Protein AF-A0A965R0A0-F1 (afdb_monomer)

pLDDT: mean 74.1, std 20.13, range [36.47, 93.75]

Structure (mmCIF, N/CA/C/O backbone):
data_AF-A0A965R0A0-F1
#
_entry.id   AF-A0A965R0A0-F1
#
loop_
_atom_site.group_PDB
_atom_site.id
_atom_site.type_symbol
_atom_site.label_atom_id
_atom_site.label_alt_id
_atom_site.label_comp_id
_atom_site.label_asym_id
_atom_site.label_entity_id
_atom_site.label_seq_id
_atom_site.pdbx_PDB_ins_code
_atom_site.Cartn_x
_atom_site.Cartn_y
_atom_site.Cartn_z
_atom_site.occupancy
_atom_site.B_iso_or_equiv
_atom_site.auth_seq_id
_atom_site.auth_comp_id
_atom_site.auth_asym_id
_atom_site.auth_atom_id
_atom_site.pdbx_PDB_model_num
ATOM 1 N N . MET A 1 1 ? -3.570 6.918 23.137 1.00 74.75 1 MET A N 1
ATOM 2 C CA . MET A 1 1 ? -4.410 5.792 22.666 1.00 74.75 1 MET A CA 1
ATOM 3 C C . MET A 1 1 ? -5.677 6.385 22.071 1.00 74.75 1 MET A C 1
ATOM 5 O O . MET A 1 1 ? -6.250 7.236 22.726 1.00 74.75 1 MET A O 1
ATOM 9 N N . CYS A 1 2 ? -6.118 5.974 20.877 1.00 80.94 2 CYS A N 1
ATOM 10 C CA . CYS A 1 2 ? -7.286 6.578 20.207 1.00 80.94 2 CYS A CA 1
ATOM 11 C C . CYS A 1 2 ? -8.585 6.501 21.055 1.00 80.94 2 CYS A C 1
ATOM 13 O O . CYS A 1 2 ? -9.370 7.448 21.073 1.00 80.94 2 CYS A O 1
ATOM 15 N N . CYS A 1 3 ? -8.742 5.436 21.853 1.00 77.31 3 CYS A N 1
ATOM 16 C CA . CYS A 1 3 ? -9.851 5.234 22.798 1.00 77.31 3 CYS A CA 1
ATOM 17 C C . CYS A 1 3 ? -9.808 6.104 24.067 1.00 77.31 3 CYS A C 1
ATOM 19 O O . CYS A 1 3 ? -10.782 6.139 24.808 1.00 77.31 3 CYS A O 1
ATOM 21 N N . SER A 1 4 ? -8.674 6.740 24.373 1.00 80.81 4 SER A N 1
ATOM 22 C CA . SER A 1 4 ? -8.498 7.581 25.567 1.00 80.81 4 SER A CA 1
ATOM 23 C C . SER A 1 4 ? -8.430 9.068 25.224 1.00 80.81 4 SER A C 1
ATOM 25 O O . SER A 1 4 ? -8.072 9.870 26.077 1.00 80.81 4 SER A O 1
ATOM 27 N N . THR A 1 5 ? -8.659 9.421 23.959 1.00 84.81 5 THR A N 1
ATOM 28 C CA . THR A 1 5 ? -8.486 10.784 23.454 1.00 84.81 5 THR A CA 1
ATOM 29 C C . THR A 1 5 ? -9.766 11.326 22.841 1.00 84.81 5 THR A C 1
ATOM 31 O O . THR A 1 5 ? -10.263 12.342 23.304 1.00 84.81 5 THR A O 1
ATOM 34 N N . TRP A 1 6 ? -10.298 10.674 21.804 1.00 84.00 6 TRP A N 1
ATOM 35 C CA . TRP A 1 6 ? -11.357 11.277 20.982 1.00 84.00 6 TRP A CA 1
ATOM 36 C C . TRP A 1 6 ? -12.345 10.270 20.382 1.00 84.00 6 TRP A C 1
ATOM 38 O O . TRP A 1 6 ? -13.450 10.656 20.018 1.00 84.00 6 TRP A O 1
ATOM 48 N N . LEU A 1 7 ? -11.994 8.981 20.308 1.00 81.81 7 LEU A N 1
ATOM 49 C CA . LEU A 1 7 ? -12.879 7.952 19.770 1.00 81.81 7 LEU A CA 1
ATOM 50 C C . LEU A 1 7 ? -13.641 7.264 20.916 1.00 81.81 7 LEU A C 1
ATOM 52 O O . LEU A 1 7 ? -13.068 6.433 21.624 1.00 81.81 7 LEU A O 1
ATOM 56 N N . THR A 1 8 ? -14.909 7.641 21.112 1.00 80.19 8 THR A N 1
ATOM 57 C CA . THR A 1 8 ? -15.763 7.205 22.237 1.00 80.19 8 THR A CA 1
ATOM 58 C C . THR A 1 8 ? -16.809 6.144 21.873 1.00 80.19 8 THR A C 1
ATOM 60 O O . THR A 1 8 ? -17.308 5.471 22.774 1.00 80.19 8 THR A O 1
ATOM 63 N N . ASP A 1 9 ? -17.124 5.946 20.585 1.00 79.94 9 ASP A N 1
ATOM 64 C CA . ASP A 1 9 ? -18.017 4.869 20.124 1.00 79.94 9 ASP A CA 1
ATOM 65 C C . ASP A 1 9 ? -17.220 3.578 19.873 1.00 79.94 9 ASP A C 1
ATOM 67 O O . ASP A 1 9 ? -16.402 3.485 18.952 1.00 79.94 9 ASP A O 1
ATOM 71 N N . PHE A 1 10 ? -17.451 2.564 20.709 1.00 75.31 10 PHE A N 1
ATOM 72 C CA . PHE A 1 10 ? -16.757 1.281 20.638 1.00 75.31 10 PHE A CA 1
ATOM 73 C C . PHE A 1 10 ? -17.597 0.240 19.912 1.00 75.31 10 PHE A C 1
ATOM 75 O O . PHE A 1 10 ? -18.278 -0.589 20.517 1.00 75.31 10 PHE A O 1
ATOM 82 N N . ARG A 1 11 ? -17.474 0.233 18.586 1.00 82.06 11 AR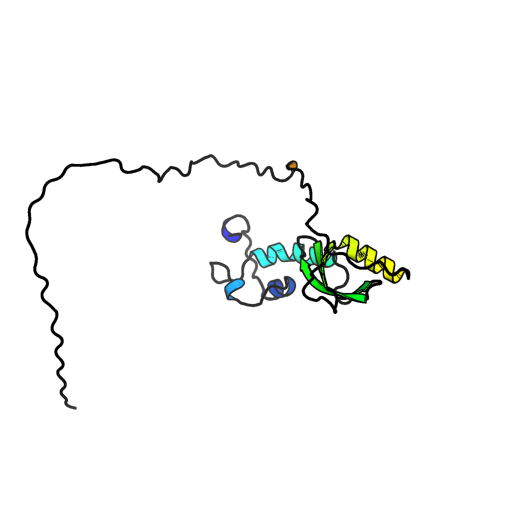G A N 1
ATOM 83 C CA . ARG A 1 11 ? -17.935 -0.887 17.764 1.00 82.06 11 ARG A CA 1
ATOM 84 C C . ARG A 1 11 ? -16.979 -2.064 17.892 1.00 82.06 11 ARG A C 1
ATOM 86 O O . ARG A 1 11 ? -15.761 -1.897 17.981 1.00 82.06 11 ARG A O 1
ATOM 93 N N . THR A 1 12 ? -17.531 -3.271 17.872 1.00 86.62 12 THR A N 1
ATOM 94 C CA . THR A 1 12 ? -16.729 -4.495 17.840 1.00 86.62 12 THR A CA 1
ATOM 95 C C . THR A 1 12 ? -15.879 -4.510 16.569 1.00 86.62 12 THR A C 1
ATOM 97 O O . THR A 1 12 ? -16.400 -4.418 15.460 1.00 86.62 12 THR A O 1
ATOM 100 N N . VAL A 1 13 ? -14.560 -4.613 16.727 1.00 88.94 13 VAL A N 1
ATOM 101 C CA . VAL A 1 13 ? -13.616 -4.710 15.606 1.00 88.94 13 VAL A CA 1
ATOM 102 C C . VAL A 1 13 ? -13.473 -6.173 15.209 1.00 88.94 13 VAL A C 1
ATOM 104 O O . VAL A 1 13 ? -13.181 -7.020 16.054 1.00 88.94 13 VAL A O 1
ATOM 107 N N . ALA A 1 14 ? -13.651 -6.470 13.926 1.00 90.62 14 ALA A N 1
ATOM 108 C CA . ALA A 1 14 ? -13.427 -7.800 13.377 1.00 90.62 14 ALA A CA 1
ATOM 109 C C . ALA A 1 14 ? -11.992 -7.943 12.842 1.00 90.62 14 ALA A C 1
ATOM 111 O O . ALA A 1 14 ? -11.389 -6.988 12.353 1.00 90.62 14 ALA A O 1
ATOM 112 N N . THR A 1 15 ? -11.448 -9.164 12.856 1.00 89.88 15 THR A N 1
ATOM 113 C CA . THR A 1 15 ? -10.135 -9.471 12.251 1.00 89.88 15 THR A CA 1
ATOM 114 C C . THR A 1 15 ? -10.111 -9.259 10.734 1.00 89.88 15 THR A C 1
ATOM 116 O O . THR A 1 15 ? -9.034 -9.143 10.147 1.00 89.88 15 THR A O 1
ATOM 119 N N . SER A 1 16 ? -11.280 -9.164 10.092 1.00 90.44 16 SER A N 1
ATOM 120 C CA . SER A 1 16 ? -11.416 -8.796 8.681 1.00 90.44 16 SER A CA 1
ATOM 121 C C . SER A 1 16 ? -10.868 -7.399 8.384 1.00 90.44 16 SER A C 1
ATOM 123 O O . SER A 1 16 ? -10.221 -7.239 7.355 1.00 90.44 16 SER A O 1
ATOM 125 N N . ALA A 1 17 ? -11.023 -6.420 9.284 1.00 91.12 17 ALA A N 1
ATOM 126 C CA . ALA A 1 17 ? -10.483 -5.069 9.090 1.00 91.12 17 ALA A CA 1
ATOM 127 C C . ALA A 1 17 ? -8.952 -5.090 8.926 1.00 91.12 17 ALA A C 1
ATOM 129 O O . ALA A 1 17 ? -8.406 -4.467 8.019 1.00 91.12 17 ALA A O 1
ATOM 130 N N . ALA A 1 18 ? -8.261 -5.904 9.733 1.00 91.12 18 ALA A N 1
ATOM 131 C CA . ALA A 1 18 ? -6.815 -6.087 9.624 1.00 91.12 18 ALA A CA 1
ATOM 132 C C . ALA A 1 18 ? -6.402 -6.786 8.315 1.00 91.12 18 ALA A C 1
ATOM 134 O O . ALA A 1 18 ? -5.363 -6.450 7.750 1.00 91.12 18 ALA A O 1
ATOM 135 N N . ARG A 1 19 ? -7.215 -7.733 7.815 1.00 88.94 19 ARG A N 1
ATOM 136 C CA . ARG A 1 19 ? -6.986 -8.377 6.507 1.00 88.94 19 ARG A CA 1
ATOM 137 C C . ARG A 1 19 ? -7.102 -7.382 5.364 1.00 88.94 19 ARG A C 1
ATOM 139 O O . ARG A 1 19 ? -6.226 -7.370 4.507 1.00 88.94 19 ARG A O 1
ATOM 146 N N . TYR A 1 20 ? -8.152 -6.560 5.368 1.00 89.19 20 TYR A N 1
ATOM 147 C CA . TYR A 1 20 ? -8.319 -5.515 4.362 1.00 89.19 20 TYR A CA 1
ATOM 148 C C . TYR A 1 20 ? -7.127 -4.570 4.378 1.00 89.19 20 TYR A C 1
ATOM 150 O O . TYR A 1 20 ? -6.543 -4.354 3.328 1.00 89.19 20 TYR A O 1
ATOM 158 N N . GLN A 1 21 ? -6.681 -4.147 5.563 1.00 89.56 21 GLN A N 1
ATOM 159 C CA . GLN A 1 21 ? -5.510 -3.285 5.737 1.00 89.56 21 GLN A CA 1
ATOM 160 C C . GLN A 1 21 ? -4.157 -3.951 5.427 1.00 89.56 21 GLN A C 1
ATOM 162 O O . GLN A 1 21 ? -3.109 -3.330 5.607 1.00 89.56 21 GLN A O 1
ATOM 167 N N . GLN A 1 22 ? -4.161 -5.214 4.981 1.00 85.94 22 GLN A N 1
ATOM 168 C CA . GLN A 1 22 ? -2.967 -6.019 4.698 1.00 85.94 22 GLN A CA 1
ATOM 169 C C . GLN A 1 22 ? -1.995 -6.084 5.890 1.00 85.94 22 GLN A C 1
ATOM 171 O O . GLN A 1 22 ? -0.786 -6.265 5.733 1.00 85.94 22 GLN A O 1
ATOM 176 N N . LEU A 1 23 ? -2.521 -5.950 7.109 1.00 88.69 23 LEU A N 1
ATOM 177 C CA . LEU A 1 23 ? -1.750 -6.072 8.336 1.00 88.69 23 LEU A CA 1
ATOM 178 C C . LEU A 1 23 ? -1.578 -7.548 8.694 1.00 88.69 23 LEU A C 1
ATOM 180 O O . LEU A 1 23 ? -2.448 -8.386 8.456 1.00 88.69 23 LEU A O 1
ATOM 184 N N . SER A 1 24 ? -0.458 -7.879 9.334 1.00 87.94 24 SER A N 1
ATOM 185 C CA . SER A 1 24 ? -0.227 -9.238 9.826 1.00 87.94 24 SER A CA 1
ATOM 186 C C . SER A 1 24 ? -1.295 -9.640 10.848 1.00 87.94 24 SER A C 1
ATOM 188 O O . SER A 1 24 ? -1.512 -8.905 11.813 1.00 87.94 24 SER A O 1
ATOM 190 N N . LEU A 1 25 ? -1.865 -10.842 10.723 1.00 90.44 25 LEU A N 1
ATOM 191 C CA . LEU A 1 25 ? -2.882 -11.388 11.639 1.00 90.44 25 LEU A CA 1
ATOM 192 C C . LEU A 1 25 ? -2.310 -11.875 12.986 1.00 90.44 25 LEU A C 1
ATOM 194 O O . LEU A 1 25 ? -2.861 -12.768 13.622 1.00 90.44 25 LEU A O 1
ATOM 198 N N . ASN A 1 26 ? -1.202 -11.293 13.446 1.00 91.62 26 ASN A N 1
ATOM 199 C CA . ASN A 1 26 ? -0.652 -11.606 14.758 1.00 91.62 26 ASN A CA 1
ATOM 200 C C . ASN A 1 26 ? -1.441 -10.842 15.844 1.00 91.62 26 ASN A C 1
ATOM 202 O O . ASN A 1 26 ? -1.359 -9.607 15.887 1.00 91.62 26 ASN A O 1
ATOM 206 N N . PRO A 1 27 ? -2.148 -11.535 16.758 1.00 87.44 27 PRO A N 1
ATOM 207 C CA . PRO A 1 27 ? -2.959 -10.892 17.788 1.00 87.44 27 PRO A CA 1
ATOM 208 C C . PRO A 1 27 ? -2.140 -9.986 18.714 1.00 87.44 27 PRO A C 1
ATOM 210 O O . PRO A 1 27 ? -2.653 -8.957 19.135 1.00 87.44 27 PRO A O 1
ATOM 213 N N . GLN A 1 28 ? -0.856 -10.274 18.964 1.00 90.25 28 GLN A N 1
ATOM 214 C CA . GLN A 1 28 ? -0.005 -9.419 19.804 1.00 90.25 28 GLN A CA 1
ATOM 215 C C . GLN A 1 28 ? 0.241 -8.033 19.192 1.00 90.25 28 GLN A C 1
ATOM 217 O O . GLN A 1 28 ? 0.358 -7.051 19.918 1.00 90.25 28 GLN A O 1
ATOM 222 N N . LYS A 1 29 ? 0.309 -7.928 17.857 1.00 90.31 29 LYS A N 1
ATOM 223 C CA . LYS A 1 29 ? 0.523 -6.643 17.163 1.00 90.31 29 LYS A CA 1
ATOM 224 C C . LYS A 1 29 ? -0.774 -5.848 16.984 1.00 90.31 29 LYS A C 1
ATOM 226 O O . LYS A 1 29 ? -0.742 -4.615 16.895 1.00 90.31 29 LYS A O 1
ATOM 231 N N . LEU A 1 30 ? -1.903 -6.554 16.917 1.00 92.81 30 LEU A N 1
ATOM 232 C CA . LEU A 1 30 ? -3.230 -5.985 16.678 1.00 92.81 30 LEU A CA 1
ATOM 233 C C . LEU A 1 30 ? -4.001 -5.674 17.967 1.00 92.81 30 LEU A C 1
ATOM 235 O O . LEU A 1 30 ? -4.915 -4.850 17.934 1.00 92.81 30 LEU A O 1
ATOM 239 N N . ALA A 1 31 ? -3.642 -6.298 19.090 1.00 92.50 31 ALA A N 1
ATOM 240 C CA . ALA A 1 31 ? -4.236 -6.009 20.385 1.00 92.50 31 ALA A CA 1
ATOM 241 C C . ALA A 1 31 ? -3.862 -4.596 20.860 1.00 92.50 31 ALA A C 1
ATOM 243 O O . ALA A 1 31 ? -2.727 -4.132 20.719 1.00 92.50 31 ALA A O 1
ATOM 244 N N . GLY A 1 32 ? -4.847 -3.890 21.403 1.00 90.44 32 GLY A N 1
ATOM 245 C CA . GLY A 1 32 ? -4.655 -2.679 22.182 1.00 90.44 32 GLY A CA 1
ATOM 246 C C . GLY A 1 32 ? -4.301 -3.007 23.631 1.00 90.44 32 GLY A C 1
ATOM 247 O O . GLY A 1 32 ? -4.346 -4.158 24.062 1.00 90.44 32 GLY A O 1
ATOM 248 N N . GLN A 1 33 ? -4.015 -1.966 24.415 1.00 89.19 33 GLN A N 1
ATOM 249 C CA . GLN A 1 33 ? -3.654 -2.108 25.831 1.00 89.19 33 GLN A CA 1
ATOM 250 C C . GLN A 1 33 ? -4.753 -2.783 26.670 1.00 89.19 33 GLN A C 1
ATOM 252 O O . GLN A 1 33 ? -4.481 -3.384 27.701 1.00 89.19 33 GLN A O 1
ATOM 257 N N . CYS A 1 34 ? -6.002 -2.701 26.215 1.00 89.12 34 CYS A N 1
ATOM 258 C CA . CYS A 1 34 ? -7.160 -3.334 26.835 1.00 89.12 34 CYS A CA 1
ATOM 259 C C . CYS A 1 34 ? -7.329 -4.825 26.476 1.00 89.12 34 CYS A C 1
ATOM 261 O O . CYS A 1 34 ? -8.351 -5.413 26.822 1.00 89.12 34 CYS A O 1
ATOM 263 N N . GLY A 1 35 ? -6.392 -5.429 25.734 1.00 88.75 35 GLY A N 1
ATOM 264 C CA . GLY A 1 35 ? -6.431 -6.842 25.332 1.00 88.75 35 GLY A CA 1
ATOM 265 C C . GLY A 1 35 ? -7.399 -7.170 24.186 1.00 88.75 35 GLY A C 1
ATOM 266 O O . GLY A 1 35 ? -7.389 -8.289 23.681 1.00 88.75 35 GLY A O 1
ATOM 267 N N . LYS A 1 36 ? -8.211 -6.204 23.738 1.00 89.12 36 LYS A N 1
ATOM 268 C CA . LYS A 1 36 ? -9.069 -6.305 22.543 1.00 89.12 36 LYS A CA 1
ATOM 269 C C . LYS A 1 36 ? -8.336 -5.777 21.308 1.00 89.12 36 LYS A C 1
ATOM 271 O O . LYS A 1 36 ? -7.326 -5.091 21.439 1.00 89.12 36 LYS A O 1
ATOM 276 N N . LEU A 1 37 ? -8.845 -6.050 20.106 1.00 90.94 37 LEU A N 1
ATOM 277 C CA . LEU A 1 37 ? -8.315 -5.448 18.874 1.00 90.94 37 LEU A CA 1
ATOM 278 C C . LEU A 1 37 ? -8.372 -3.910 18.936 1.00 90.94 37 LEU A C 1
ATOM 280 O O . LEU A 1 37 ? -9.306 -3.336 19.499 1.00 90.94 37 LEU A O 1
ATOM 284 N N . LYS A 1 38 ? -7.364 -3.243 18.361 1.00 91.31 38 LYS A N 1
ATOM 285 C CA . LYS A 1 38 ? -7.268 -1.774 18.301 1.00 91.31 38 LYS A CA 1
ATOM 286 C C . LYS A 1 38 ? -8.509 -1.166 17.636 1.00 91.31 38 LYS A C 1
ATOM 288 O O . LYS A 1 38 ? -8.802 -1.474 16.484 1.00 91.31 38 LYS A O 1
ATOM 293 N N . CYS A 1 39 ? -9.189 -0.245 18.326 1.00 89.81 39 CYS A N 1
ATOM 294 C CA . CYS A 1 39 ? -10.378 0.433 17.793 1.00 89.81 39 CYS A CA 1
ATOM 295 C C . CYS A 1 39 ? -10.078 1.349 16.599 1.00 89.81 39 CYS A C 1
ATOM 297 O O . CYS A 1 39 ? -10.953 1.540 15.758 1.00 89.81 39 CYS A O 1
ATOM 299 N N . CYS A 1 40 ? -8.838 1.838 16.466 1.00 89.06 40 CYS A N 1
ATOM 300 C CA . CYS A 1 40 ? -8.459 2.652 15.313 1.00 89.06 40 CYS A CA 1
ATOM 301 C C . CYS A 1 40 ? -8.477 1.857 13.982 1.00 89.06 40 CYS A C 1
ATOM 303 O O . CYS A 1 40 ? -8.570 2.468 12.926 1.00 89.06 40 CYS A O 1
ATOM 305 N N . LEU A 1 41 ? -8.486 0.511 14.011 1.00 90.69 41 LEU A N 1
ATOM 306 C CA . LEU A 1 41 ? -8.575 -0.312 12.795 1.00 90.69 41 LEU A CA 1
ATOM 307 C C . LEU A 1 41 ? -9.875 -0.074 12.019 1.00 90.69 41 LEU A C 1
ATOM 309 O O . LEU A 1 41 ? -9.830 -0.014 10.800 1.00 90.69 41 LEU A O 1
ATOM 313 N N . ASN A 1 42 ? -11.015 0.079 12.699 1.00 90.19 42 ASN A N 1
ATOM 314 C CA . ASN A 1 42 ? -12.276 0.399 12.020 1.00 90.19 42 ASN A CA 1
ATOM 315 C C . ASN A 1 42 ? -12.292 1.852 11.538 1.00 90.19 42 ASN A C 1
ATOM 317 O O . ASN A 1 42 ? -12.760 2.117 10.442 1.00 90.19 42 ASN A O 1
ATOM 321 N N . PHE A 1 43 ? -11.763 2.777 12.345 1.00 90.00 43 PHE A N 1
ATOM 322 C CA . PHE A 1 43 ? -11.724 4.195 11.988 1.00 90.00 43 PHE A CA 1
ATOM 323 C C . PHE A 1 43 ? -10.923 4.447 10.701 1.00 90.00 43 PHE A C 1
ATOM 325 O O . PHE A 1 43 ? -11.347 5.211 9.844 1.00 90.00 43 PHE A O 1
ATOM 332 N N . GLU A 1 44 ? -9.774 3.789 10.550 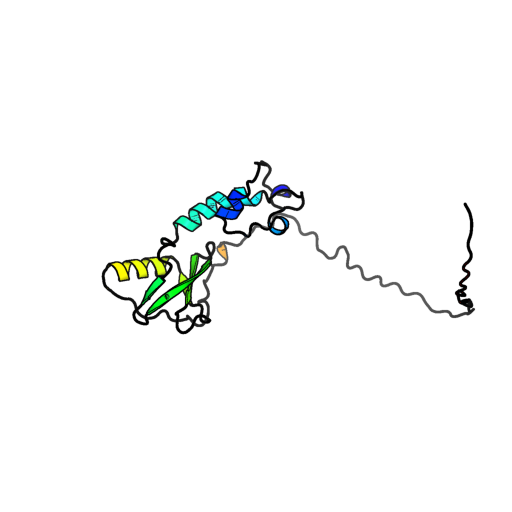1.00 89.88 44 GLU A N 1
ATOM 333 C CA . GLU A 1 44 ? -8.902 3.954 9.380 1.00 89.88 44 GLU A CA 1
ATOM 334 C C . GLU A 1 44 ? -9.355 3.122 8.169 1.00 89.88 44 GLU A C 1
ATOM 336 O O . GLU A 1 44 ? -8.821 3.300 7.074 1.00 89.88 44 GLU A O 1
ATOM 341 N N . LEU A 1 45 ? -10.310 2.198 8.342 1.00 91.00 45 LEU A N 1
ATOM 342 C CA . LEU A 1 45 ? -10.690 1.232 7.310 1.00 91.00 45 LEU A CA 1
ATOM 343 C C . LEU A 1 45 ? -11.259 1.903 6.060 1.00 91.00 45 LEU A C 1
ATOM 345 O O . LEU A 1 45 ? -10.848 1.544 4.960 1.00 91.00 45 LEU A O 1
ATOM 349 N N . ASP A 1 46 ? -12.149 2.878 6.222 1.00 90.06 46 ASP A N 1
ATOM 350 C CA . ASP A 1 46 ? -12.794 3.548 5.089 1.00 90.06 46 ASP A CA 1
ATOM 351 C C . ASP A 1 46 ? -11.764 4.323 4.258 1.00 90.06 46 ASP A C 1
ATOM 353 O O . ASP A 1 46 ? -11.627 4.100 3.053 1.00 90.06 46 ASP A O 1
ATOM 357 N N . SER A 1 47 ? -10.932 5.126 4.928 1.00 89.75 47 SER A N 1
ATOM 358 C CA . SER A 1 47 ? -9.814 5.844 4.305 1.00 89.75 47 SER A CA 1
ATOM 359 C C . SER A 1 47 ? -8.845 4.900 3.592 1.00 89.75 47 SER A C 1
ATOM 361 O O . SER A 1 47 ? -8.327 5.218 2.522 1.00 89.75 47 SER A O 1
ATOM 363 N N . TYR A 1 48 ? -8.594 3.724 4.168 1.00 91.38 48 TYR A N 1
ATOM 364 C CA . TYR A 1 48 ? -7.743 2.709 3.561 1.00 91.38 48 TYR A CA 1
ATOM 365 C C . TYR A 1 48 ? -8.368 2.116 2.287 1.00 91.38 48 TYR A C 1
ATOM 367 O O . TYR A 1 48 ? -7.681 1.969 1.273 1.00 91.38 48 TYR A O 1
ATOM 375 N N . VAL A 1 49 ? -9.664 1.791 2.316 1.00 89.88 49 VAL A N 1
ATOM 376 C CA . VAL A 1 49 ? -10.401 1.263 1.156 1.00 89.88 49 VAL A CA 1
ATOM 377 C C . VAL A 1 49 ? -10.395 2.272 0.010 1.00 89.88 49 VAL A C 1
ATOM 379 O O . VAL A 1 49 ? -10.169 1.893 -1.140 1.00 89.88 49 VAL A O 1
ATOM 382 N N . ASP A 1 50 ? -10.581 3.554 0.310 1.00 89.50 50 ASP A N 1
ATOM 383 C CA . ASP A 1 50 ? -10.527 4.611 -0.698 1.00 89.50 50 ASP A CA 1
ATOM 384 C C . ASP A 1 50 ? -9.112 4.830 -1.237 1.00 89.50 50 ASP A C 1
ATOM 386 O O . ASP A 1 50 ? -8.932 4.971 -2.450 1.00 89.50 50 ASP A O 1
ATOM 390 N N . ALA A 1 51 ? -8.094 4.764 -0.374 1.00 89.00 51 ALA A N 1
ATOM 391 C CA . ALA A 1 51 ? -6.704 4.838 -0.803 1.00 89.00 51 ALA A CA 1
ATOM 392 C C . ALA A 1 51 ? -6.354 3.715 -1.787 1.00 89.00 51 ALA A C 1
ATOM 394 O O . ALA A 1 51 ? -5.696 3.990 -2.785 1.00 89.00 51 ALA A O 1
ATOM 395 N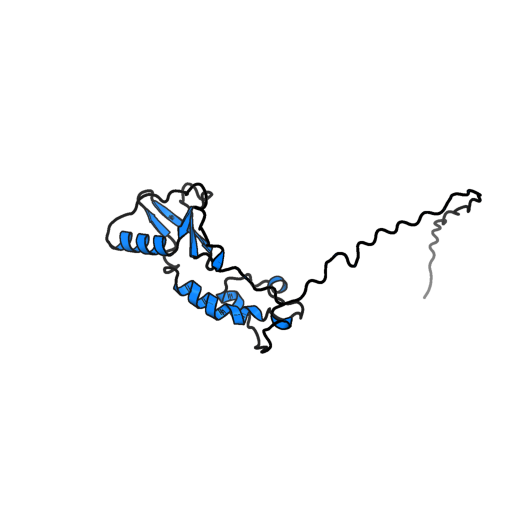 N . ILE A 1 52 ? -6.826 2.480 -1.569 1.00 88.44 52 ILE A N 1
ATOM 396 C CA . ILE A 1 52 ? -6.596 1.360 -2.498 1.00 88.44 52 ILE A CA 1
ATOM 397 C C . ILE A 1 52 ? -7.190 1.628 -3.880 1.00 88.44 52 ILE A C 1
ATOM 399 O O . ILE A 1 52 ? -6.519 1.362 -4.876 1.00 88.44 52 ILE A O 1
ATOM 403 N N . LYS A 1 53 ? -8.410 2.174 -3.966 1.00 88.25 53 LYS A N 1
ATOM 404 C CA . LYS A 1 53 ? -9.077 2.456 -5.254 1.00 88.25 53 LYS A CA 1
ATOM 405 C C . LYS A 1 53 ? -8.285 3.434 -6.125 1.00 88.25 53 LYS A C 1
ATOM 407 O O . LYS A 1 53 ? -8.449 3.455 -7.341 1.00 88.25 53 LYS A O 1
ATOM 412 N N . ALA A 1 54 ? -7.438 4.264 -5.516 1.00 87.25 54 ALA A N 1
ATOM 413 C CA . ALA A 1 54 ? -6.589 5.184 -6.254 1.00 87.25 54 ALA A CA 1
ATOM 414 C C . ALA A 1 54 ? -5.464 4.471 -7.021 1.00 87.25 54 ALA A C 1
ATOM 416 O O . ALA A 1 54 ? -4.940 5.052 -7.971 1.00 87.25 54 ALA A O 1
ATOM 417 N N . PHE A 1 55 ? -5.082 3.248 -6.652 1.00 89.12 55 PHE A N 1
ATOM 418 C CA . PHE A 1 55 ? -4.009 2.506 -7.311 1.00 89.12 55 PHE A CA 1
ATOM 419 C C . PHE A 1 55 ? -4.536 1.769 -8.549 1.00 89.12 55 PHE A C 1
ATOM 421 O O . PHE A 1 55 ? -5.702 1.383 -8.583 1.00 89.12 55 PHE A O 1
ATOM 428 N N . PRO A 1 56 ? -3.707 1.588 -9.593 1.00 88.06 56 PRO A N 1
ATOM 429 C CA . PRO A 1 56 ? -4.069 0.725 -10.713 1.00 88.06 56 PRO A CA 1
ATOM 430 C C . PRO A 1 56 ? -4.252 -0.724 -10.242 1.00 88.06 56 PRO A C 1
ATOM 432 O O . PRO A 1 56 ? -3.649 -1.129 -9.244 1.00 88.06 56 PRO A O 1
ATOM 435 N N . ASP A 1 57 ? -5.045 -1.500 -10.986 1.00 81.75 57 ASP A N 1
ATOM 436 C CA . ASP A 1 57 ? -5.356 -2.889 -10.645 1.00 81.75 57 ASP A CA 1
ATOM 437 C C . ASP A 1 57 ? -4.082 -3.701 -10.372 1.00 81.75 57 ASP A C 1
ATOM 439 O O . ASP A 1 57 ? -3.211 -3.881 -11.236 1.00 81.75 57 ASP A O 1
ATOM 443 N N . LEU A 1 58 ? -3.992 -4.215 -9.141 1.00 70.31 58 LEU A N 1
ATOM 444 C CA . LEU A 1 58 ? -2.843 -4.971 -8.636 1.00 70.31 58 LEU A CA 1
ATOM 445 C C . LEU A 1 58 ? -2.667 -6.330 -9.322 1.00 70.31 58 LEU A C 1
ATOM 447 O O . LEU A 1 58 ? -1.677 -7.009 -9.060 1.00 70.31 58 LEU A O 1
ATOM 451 N N . ASP A 1 59 ? -3.592 -6.735 -10.190 1.00 64.62 59 ASP A N 1
ATOM 452 C CA . ASP A 1 59 ? -3.481 -7.961 -10.980 1.00 64.62 59 ASP A CA 1
ATOM 453 C C . ASP A 1 59 ? -2.371 -7.841 -12.033 1.00 64.62 59 ASP A C 1
ATOM 455 O O . ASP A 1 59 ? -1.600 -8.778 -12.257 1.00 64.62 59 ASP A O 1
ATOM 459 N N . SER A 1 60 ? -2.178 -6.640 -12.588 1.00 66.75 60 SER A N 1
ATOM 460 C CA . SER A 1 60 ? -1.026 -6.310 -13.431 1.00 66.75 60 SER A CA 1
ATOM 461 C C . SER A 1 60 ? 0.194 -5.916 -12.590 1.00 66.75 60 SER A C 1
ATOM 463 O O . SER A 1 60 ? 0.688 -4.795 -12.656 1.00 66.75 60 SER A O 1
ATOM 465 N N . LYS A 1 61 ? 0.743 -6.851 -11.800 1.00 77.88 61 LYS A N 1
ATOM 466 C CA . LYS A 1 61 ? 1.959 -6.641 -10.968 1.00 77.88 61 LYS A CA 1
ATOM 467 C C . LYS A 1 61 ? 3.235 -6.320 -11.765 1.00 77.88 61 LYS A C 1
ATOM 469 O O . LYS A 1 61 ? 4.328 -6.354 -11.199 1.00 77.88 61 LYS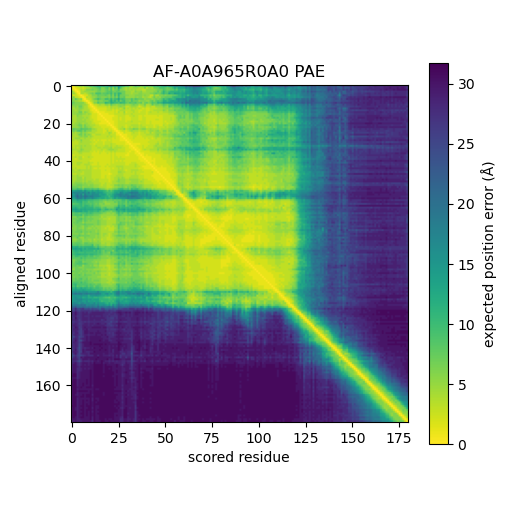 A O 1
ATOM 474 N N . LYS A 1 62 ? 3.129 -6.089 -13.073 1.00 88.81 62 LYS A N 1
ATOM 475 C CA . LYS A 1 62 ? 4.242 -5.916 -14.000 1.00 88.81 62 LYS A CA 1
ATOM 476 C C . LYS A 1 62 ? 4.025 -4.674 -14.850 1.00 88.81 62 LYS A C 1
ATOM 478 O O . LYS A 1 62 ? 2.950 -4.492 -15.415 1.00 88.81 62 LYS A O 1
ATOM 483 N N . LEU A 1 63 ? 5.067 -3.867 -14.980 1.00 89.56 63 LEU A N 1
ATOM 484 C CA . LEU A 1 63 ? 5.133 -2.767 -15.929 1.00 89.56 63 LEU A CA 1
ATOM 485 C C . LEU A 1 63 ? 6.034 -3.155 -17.090 1.00 89.56 63 LEU A C 1
ATOM 487 O O . LEU A 1 63 ? 7.192 -3.517 -16.893 1.00 89.56 63 LEU A O 1
ATOM 491 N N . ILE A 1 64 ? 5.493 -3.056 -18.298 1.00 89.19 64 ILE A N 1
ATOM 492 C CA . ILE A 1 64 ? 6.243 -3.289 -19.530 1.00 89.19 64 ILE A CA 1
ATOM 493 C C . ILE A 1 64 ? 7.086 -2.046 -19.795 1.00 89.19 64 ILE A C 1
ATOM 495 O O . ILE A 1 64 ? 6.558 -0.935 -19.834 1.00 89.19 64 ILE A O 1
ATOM 499 N N . THR A 1 65 ? 8.390 -2.220 -19.970 1.00 91.38 65 THR A N 1
ATOM 500 C CA . THR A 1 65 ? 9.308 -1.149 -20.375 1.00 91.38 65 THR A CA 1
ATOM 501 C C . THR A 1 65 ? 10.202 -1.633 -21.504 1.00 91.38 65 THR A C 1
ATOM 503 O O . THR A 1 65 ? 10.320 -2.837 -21.724 1.00 91.38 65 THR A O 1
ATOM 506 N N . GLN A 1 66 ? 10.888 -0.715 -22.185 1.00 88.94 66 GLN A N 1
ATOM 507 C CA . GLN A 1 66 ? 11.849 -1.069 -23.239 1.00 88.94 66 GLN A CA 1
ATOM 508 C C . GLN A 1 66 ? 12.989 -1.981 -22.749 1.00 88.94 66 GLN A C 1
ATOM 510 O O . GLN A 1 66 ? 13.479 -2.804 -23.515 1.00 88.94 66 GLN A O 1
ATOM 515 N N . ARG A 1 67 ? 13.397 -1.865 -21.474 1.00 87.19 67 ARG A N 1
ATOM 516 C CA . ARG A 1 67 ? 14.418 -2.735 -20.854 1.00 87.19 67 ARG A CA 1
ATOM 517 C C . ARG A 1 67 ? 13.877 -4.133 -20.527 1.00 87.19 67 ARG A C 1
ATOM 519 O O . ARG A 1 67 ? 14.655 -5.071 -20.418 1.00 87.19 67 ARG A O 1
ATOM 526 N N . GLY A 1 68 ? 12.563 -4.268 -20.352 1.00 88.50 68 GLY A N 1
ATOM 527 C CA . GLY A 1 68 ? 11.894 -5.501 -19.939 1.00 88.50 68 GLY A CA 1
ATOM 528 C C . GLY A 1 68 ? 10.787 -5.260 -18.910 1.00 88.50 68 GLY A C 1
ATOM 529 O O . GLY A 1 68 ? 10.402 -4.120 -18.633 1.00 88.50 68 GLY A O 1
ATOM 530 N N . ASP A 1 69 ? 10.279 -6.344 -18.327 1.00 91.06 69 ASP A N 1
ATOM 531 C CA . ASP A 1 69 ? 9.225 -6.295 -17.311 1.00 91.06 69 ASP A CA 1
ATOM 532 C C . ASP A 1 69 ? 9.781 -5.875 -15.943 1.00 91.06 69 ASP A C 1
ATOM 534 O O . ASP A 1 69 ? 10.609 -6.582 -15.357 1.00 91.06 69 ASP A O 1
ATOM 538 N N . ALA A 1 70 ? 9.255 -4.789 -15.382 1.00 93.00 70 ALA A N 1
ATOM 539 C CA . ALA A 1 70 ? 9.495 -4.405 -13.996 1.00 93.00 70 ALA A CA 1
ATOM 540 C C . ALA A 1 70 ? 8.380 -4.949 -13.091 1.00 93.00 70 ALA A C 1
ATOM 542 O O . ALA A 1 70 ? 7.199 -4.746 -13.364 1.00 93.00 70 ALA A O 1
ATOM 543 N N . VAL A 1 71 ? 8.736 -5.645 -12.014 1.00 92.88 71 VAL A N 1
ATOM 544 C CA . VAL A 1 71 ? 7.801 -6.305 -11.091 1.00 92.88 71 VAL A CA 1
ATOM 545 C C . VAL A 1 71 ? 7.580 -5.440 -9.853 1.00 92.88 71 VAL A C 1
ATOM 547 O O . VAL A 1 71 ? 8.534 -4.922 -9.277 1.00 92.88 71 VAL A O 1
ATOM 550 N N . LEU A 1 72 ? 6.325 -5.298 -9.424 1.00 93.00 72 LEU A N 1
ATOM 551 C CA . LEU A 1 72 ? 5.958 -4.610 -8.186 1.00 93.00 72 LEU A CA 1
ATOM 552 C C . LEU A 1 72 ? 6.450 -5.403 -6.965 1.00 93.00 72 LEU A C 1
ATOM 554 O O . LEU A 1 72 ? 6.012 -6.530 -6.742 1.00 93.00 72 LEU A O 1
ATOM 558 N N . GLN A 1 73 ? 7.308 -4.789 -6.153 1.00 91.56 73 GLN A N 1
ATOM 559 C CA . GLN A 1 73 ? 7.855 -5.378 -4.925 1.00 91.56 73 GLN A CA 1
ATOM 560 C C . GLN A 1 73 ? 7.149 -4.872 -3.670 1.00 91.56 73 GLN A C 1
ATOM 562 O O . GLN A 1 73 ? 6.858 -5.633 -2.750 1.00 91.56 73 GLN A O 1
ATOM 567 N N . LYS A 1 74 ? 6.886 -3.564 -3.611 1.00 89.94 74 LYS A N 1
ATOM 568 C CA . LYS A 1 74 ? 6.312 -2.916 -2.431 1.00 89.94 74 LYS A CA 1
ATOM 569 C C . LYS A 1 74 ? 5.359 -1.810 -2.841 1.00 89.94 74 LYS A C 1
ATOM 571 O O . LYS A 1 74 ? 5.577 -1.118 -3.830 1.00 89.94 74 LYS A O 1
ATOM 576 N N . LEU A 1 75 ? 4.330 -1.610 -2.032 1.00 90.06 75 LEU A N 1
ATOM 577 C CA . LEU A 1 75 ? 3.343 -0.563 -2.218 1.00 90.06 75 LEU A CA 1
ATOM 578 C C . LEU A 1 75 ? 3.223 0.256 -0.931 1.00 90.06 75 LEU A C 1
ATOM 580 O O . LEU A 1 75 ? 3.185 -0.299 0.166 1.00 90.06 75 LEU A O 1
ATOM 584 N N . ASP A 1 76 ? 3.215 1.577 -1.069 1.00 89.94 76 ASP A N 1
ATOM 585 C CA . ASP A 1 76 ? 2.993 2.531 0.013 1.00 89.94 76 ASP A CA 1
ATOM 586 C C . ASP A 1 76 ? 1.709 3.314 -0.288 1.00 89.94 76 ASP A C 1
ATOM 588 O O . ASP A 1 76 ? 1.703 4.218 -1.127 1.00 89.94 76 ASP A O 1
ATOM 592 N N . LEU A 1 77 ? 0.616 2.922 0.377 1.00 87.69 77 LEU A N 1
ATOM 593 C CA . LEU A 1 77 ? -0.719 3.499 0.187 1.00 87.69 77 LEU A CA 1
ATOM 594 C C . LEU A 1 77 ? -0.766 4.973 0.581 1.00 87.69 77 LEU A C 1
ATOM 596 O O . LEU A 1 77 ? -1.312 5.792 -0.152 1.00 87.69 77 LEU A O 1
ATOM 600 N N . PHE A 1 78 ? -0.150 5.312 1.714 1.00 86.00 78 PHE A N 1
ATOM 601 C CA . PHE A 1 78 ? -0.198 6.660 2.271 1.00 86.00 78 PHE A CA 1
ATOM 602 C C . PHE A 1 78 ? 0.616 7.646 1.441 1.00 86.00 78 PHE A C 1
ATOM 604 O O . PHE A 1 78 ? 0.198 8.784 1.254 1.00 86.00 78 PHE A O 1
ATOM 611 N N . LYS A 1 79 ? 1.772 7.217 0.923 1.00 89.56 79 LYS A N 1
ATOM 612 C CA . LYS A 1 79 ? 2.611 8.071 0.069 1.00 89.56 79 LYS A CA 1
ATOM 613 C C . LYS A 1 79 ? 2.240 8.009 -1.406 1.00 89.56 79 LYS A C 1
ATOM 615 O O . LYS A 1 79 ? 2.820 8.758 -2.184 1.00 89.56 79 LYS A O 1
ATOM 620 N N . GLN A 1 80 ? 1.333 7.114 -1.795 1.00 90.25 80 GLN A N 1
ATOM 621 C CA . GLN A 1 80 ? 0.997 6.852 -3.194 1.00 90.25 80 GLN A CA 1
ATOM 622 C C . GLN A 1 80 ? 2.232 6.527 -4.049 1.00 90.25 80 GLN A C 1
ATOM 624 O O . GLN A 1 80 ? 2.404 7.031 -5.164 1.00 90.25 80 GLN A O 1
ATOM 629 N N . ILE A 1 81 ? 3.109 5.670 -3.514 1.00 91.62 81 ILE A N 1
ATOM 630 C CA . ILE A 1 81 ? 4.340 5.224 -4.180 1.00 91.62 81 ILE A CA 1
ATOM 631 C C . ILE A 1 81 ? 4.312 3.706 -4.345 1.00 91.62 81 ILE A C 1
ATOM 633 O O . ILE A 1 81 ? 4.036 2.956 -3.408 1.00 91.62 81 ILE A O 1
ATOM 637 N N . MET A 1 82 ? 4.655 3.255 -5.544 1.00 92.31 82 MET A N 1
ATOM 638 C CA . MET A 1 82 ? 4.832 1.857 -5.909 1.00 92.31 82 MET A CA 1
ATOM 639 C C . MET A 1 82 ? 6.312 1.616 -6.211 1.00 92.31 82 MET A C 1
ATOM 641 O O . MET A 1 82 ? 6.939 2.394 -6.923 1.00 92.31 82 MET A O 1
ATOM 645 N N . TRP A 1 83 ? 6.882 0.560 -5.644 1.00 93.00 83 TRP A N 1
ATOM 646 C CA . TRP A 1 83 ? 8.289 0.207 -5.797 1.00 93.00 83 TRP A CA 1
ATOM 647 C C . TRP A 1 83 ? 8.417 -0.972 -6.743 1.00 93.00 83 TRP A C 1
ATOM 649 O O . TRP A 1 83 ? 7.891 -2.051 -6.459 1.00 93.00 83 TRP A O 1
ATOM 659 N N . PHE A 1 84 ? 9.144 -0.776 -7.833 1.00 93.56 84 PHE A N 1
ATOM 660 C CA . PHE A 1 84 ? 9.371 -1.795 -8.847 1.00 93.56 84 PHE A CA 1
ATOM 661 C C . PHE A 1 84 ? 10.827 -2.244 -8.852 1.00 93.56 84 PHE A C 1
ATOM 663 O O . PHE A 1 84 ? 11.714 -1.471 -8.505 1.00 93.56 84 PHE A O 1
ATOM 670 N N . SER A 1 85 ? 11.082 -3.474 -9.278 1.00 93.75 85 SER A N 1
ATOM 671 C CA . SER A 1 85 ? 12.429 -3.940 -9.606 1.00 93.75 85 SER A CA 1
ATOM 672 C C . SER A 1 85 ? 12.421 -4.748 -10.895 1.00 93.75 85 SER A C 1
ATOM 674 O O . SER A 1 85 ? 11.413 -5.355 -11.270 1.00 93.75 85 SER A O 1
ATOM 676 N N . TYR A 1 86 ? 13.547 -4.735 -11.598 1.00 93.62 86 TYR A N 1
ATOM 677 C CA . TYR A 1 86 ? 13.751 -5.585 -12.765 1.00 93.62 86 TYR A CA 1
ATOM 678 C C . TYR A 1 86 ? 14.149 -6.997 -12.332 1.00 93.62 86 TYR A C 1
ATOM 680 O O . TYR A 1 86 ? 14.686 -7.193 -11.244 1.00 93.62 86 TYR A O 1
ATOM 688 N N . ARG A 1 87 ? 13.902 -7.993 -13.193 1.00 89.62 87 ARG A N 1
ATOM 689 C CA . ARG A 1 87 ? 14.284 -9.388 -12.906 1.00 89.62 87 ARG A CA 1
ATOM 690 C C . ARG A 1 87 ? 15.801 -9.569 -12.797 1.00 89.62 87 ARG A C 1
ATOM 692 O O . ARG A 1 87 ? 16.236 -10.396 -12.006 1.00 89.62 87 ARG A O 1
ATOM 699 N N . ASP A 1 88 ? 16.565 -8.780 -13.550 1.00 90.25 88 ASP A N 1
ATOM 700 C CA . ASP A 1 88 ? 18.032 -8.838 -13.564 1.00 90.25 88 ASP A CA 1
ATOM 701 C C . ASP A 1 88 ? 18.656 -8.232 -12.295 1.00 90.25 88 ASP A C 1
ATOM 703 O O . ASP A 1 88 ? 19.705 -8.674 -11.842 1.00 90.25 88 ASP A O 1
ATOM 707 N N . GLU A 1 89 ? 17.997 -7.231 -11.702 1.00 89.75 89 GLU A N 1
ATOM 708 C CA . GLU A 1 89 ? 18.478 -6.470 -10.541 1.00 89.75 89 GLU A CA 1
ATOM 709 C C . GLU A 1 89 ? 17.362 -6.352 -9.481 1.00 89.75 89 GLU A C 1
ATOM 711 O O . GLU A 1 89 ? 16.791 -5.274 -9.284 1.00 89.75 89 GLU A O 1
ATOM 716 N N . PRO A 1 90 ? 17.011 -7.447 -8.780 1.00 88.31 90 PRO A N 1
ATOM 717 C CA . PRO A 1 90 ? 15.899 -7.450 -7.827 1.00 88.31 90 PRO A CA 1
ATOM 718 C C . PRO A 1 90 ? 16.159 -6.582 -6.587 1.00 88.31 90 PRO A C 1
ATOM 720 O O . PRO A 1 90 ? 15.207 -6.158 -5.932 1.00 88.31 90 PRO A O 1
ATOM 723 N N . GLU A 1 91 ? 17.429 -6.309 -6.273 1.00 90.31 91 GLU A N 1
ATOM 724 C CA . GLU A 1 91 ? 17.855 -5.478 -5.139 1.00 90.31 91 GLU A CA 1
ATOM 725 C C . GLU A 1 91 ? 17.602 -3.981 -5.372 1.00 90.31 91 GLU A C 1
ATOM 727 O O . GLU A 1 91 ? 17.439 -3.215 -4.419 1.00 90.31 91 GLU A O 1
ATOM 732 N N . VAL A 1 92 ? 17.534 -3.551 -6.637 1.00 90.56 92 VAL A N 1
ATOM 733 C CA . VAL A 1 92 ? 17.334 -2.147 -6.997 1.00 90.56 92 VAL A CA 1
ATOM 734 C C . VAL A 1 92 ? 15.838 -1.848 -7.028 1.00 90.56 92 VAL A C 1
ATOM 736 O O . VAL A 1 92 ? 15.140 -2.118 -8.004 1.00 90.56 92 VAL A O 1
ATOM 739 N N . LEU A 1 93 ? 15.340 -1.271 -5.934 1.00 91.75 93 LEU A N 1
ATOM 740 C CA . LEU A 1 93 ? 13.956 -0.817 -5.829 1.00 91.75 93 LEU A CA 1
ATOM 741 C C . LEU A 1 93 ? 13.810 0.600 -6.391 1.00 91.75 93 LEU A C 1
ATOM 743 O O . LEU A 1 93 ? 14.366 1.560 -5.855 1.00 91.75 93 LEU A O 1
ATOM 747 N N . ILE A 1 94 ? 13.007 0.733 -7.439 1.00 92.12 94 ILE A N 1
ATOM 748 C CA . ILE A 1 94 ? 12.734 1.989 -8.130 1.00 92.12 94 ILE A CA 1
ATOM 749 C C . ILE A 1 94 ? 11.361 2.506 -7.683 1.00 92.12 94 ILE A C 1
ATOM 751 O O . ILE A 1 94 ? 10.345 1.866 -7.979 1.00 92.12 94 ILE A O 1
ATOM 755 N N . PRO A 1 95 ? 11.295 3.630 -6.949 1.00 93.19 95 PRO A N 1
ATOM 756 C CA . PRO A 1 95 ? 10.029 4.219 -6.540 1.00 93.19 95 PRO A CA 1
ATOM 757 C C . PRO A 1 95 ? 9.374 4.953 -7.713 1.00 93.19 95 PRO A C 1
ATOM 759 O O . PRO A 1 95 ? 10.017 5.741 -8.401 1.00 93.19 95 PRO A O 1
ATOM 762 N N . MET A 1 96 ? 8.072 4.759 -7.895 1.00 91.19 96 MET A N 1
ATOM 763 C CA . MET A 1 96 ? 7.274 5.481 -8.879 1.00 91.19 96 MET A CA 1
ATOM 764 C C . MET A 1 96 ? 5.934 5.900 -8.278 1.00 91.19 96 MET A C 1
ATOM 766 O O . MET A 1 96 ? 5.302 5.134 -7.546 1.00 91.19 96 MET A O 1
ATOM 770 N N . ARG A 1 97 ? 5.489 7.129 -8.557 1.00 92.75 97 ARG A N 1
ATOM 771 C CA . ARG A 1 97 ? 4.189 7.609 -8.064 1.00 92.75 97 ARG A CA 1
ATOM 772 C C . ARG A 1 97 ? 3.047 6.926 -8.802 1.00 92.75 97 ARG A C 1
ATOM 774 O O . ARG A 1 97 ? 3.157 6.647 -9.993 1.00 92.75 97 ARG A O 1
ATOM 781 N N . VAL A 1 98 ? 1.919 6.744 -8.123 1.00 90.94 98 VAL A N 1
ATOM 782 C CA . VAL A 1 98 ? 0.707 6.130 -8.698 1.00 90.94 98 VAL A CA 1
ATOM 783 C C . VAL A 1 98 ? 0.261 6.802 -9.998 1.00 90.94 98 VAL A C 1
ATOM 785 O O . VAL A 1 98 ? -0.101 6.117 -10.951 1.00 90.94 98 VAL A O 1
ATOM 788 N N . GLU A 1 99 ? 0.325 8.129 -10.076 1.00 91.25 99 GLU A N 1
ATOM 789 C CA . GLU A 1 99 ? -0.023 8.879 -11.290 1.00 91.25 99 GLU A CA 1
ATOM 790 C C . GLU A 1 99 ? 0.878 8.512 -12.474 1.00 91.25 99 GLU A C 1
ATOM 792 O O . GLU A 1 99 ? 0.389 8.227 -13.566 1.00 91.25 99 GLU A O 1
ATOM 797 N N . GLN A 1 100 ? 2.191 8.436 -12.242 1.00 90.56 100 GLN A N 1
ATOM 798 C CA . GLN A 1 100 ? 3.165 8.037 -13.259 1.00 90.56 100 GLN A CA 1
ATOM 799 C C . GLN A 1 100 ? 2.925 6.593 -13.709 1.00 90.56 100 GLN A C 1
ATOM 801 O O . GLN A 1 100 ? 2.969 6.311 -14.902 1.00 90.56 100 GLN A O 1
ATOM 806 N N . VAL A 1 101 ? 2.589 5.694 -12.778 1.00 91.19 101 VAL A N 1
ATOM 807 C CA . VAL A 1 101 ? 2.221 4.304 -13.091 1.00 91.19 101 VAL A CA 1
ATOM 808 C C . VAL A 1 101 ? 0.995 4.248 -13.998 1.00 91.19 101 VAL A C 1
ATOM 810 O O . VAL A 1 101 ? 0.999 3.521 -14.988 1.00 91.19 101 VAL A O 1
ATOM 813 N N . LYS A 1 102 ? -0.047 5.034 -13.715 1.00 90.94 102 LYS A N 1
ATOM 814 C CA . LYS A 1 102 ? -1.245 5.090 -14.567 1.00 90.94 102 LYS A CA 1
ATOM 815 C C . LYS A 1 102 ? -0.924 5.602 -15.969 1.00 90.94 102 LYS A C 1
ATOM 817 O O . LYS A 1 102 ? -1.374 5.006 -16.945 1.00 90.94 102 LYS A O 1
ATOM 822 N N . LEU A 1 103 ? -0.131 6.669 -16.072 1.00 90.44 103 LEU A N 1
ATOM 823 C CA . LEU A 1 103 ? 0.324 7.200 -17.360 1.00 90.44 103 LEU A CA 1
ATOM 824 C C . LEU A 1 103 ? 1.114 6.151 -18.146 1.00 90.44 103 LEU A C 1
ATOM 826 O O . LEU A 1 103 ? 0.855 5.952 -19.329 1.00 90.44 103 LEU A O 1
ATOM 830 N N . HIS A 1 104 ? 2.010 5.432 -17.473 1.00 90.75 104 HIS A N 1
ATOM 831 C CA . HIS A 1 104 ? 2.804 4.350 -18.048 1.00 90.75 104 HIS A CA 1
ATOM 832 C C . HIS A 1 104 ? 1.929 3.215 -18.585 1.00 90.75 104 HIS A C 1
ATOM 834 O O . HIS A 1 104 ? 2.092 2.786 -19.724 1.00 90.75 104 HIS A O 1
ATOM 840 N N . ILE A 1 105 ? 0.953 2.758 -17.797 1.00 90.00 105 ILE A N 1
ATOM 841 C CA . ILE A 1 105 ? 0.001 1.717 -18.211 1.00 90.00 105 ILE A CA 1
ATOM 842 C C . ILE A 1 105 ? -0.810 2.176 -19.428 1.00 90.00 105 ILE A C 1
ATOM 844 O O . ILE A 1 105 ? -0.995 1.408 -20.372 1.00 90.00 105 ILE A O 1
ATOM 848 N N . ASN A 1 106 ? -1.278 3.424 -19.431 1.00 89.94 106 ASN A N 1
ATOM 849 C CA . ASN A 1 106 ? -2.027 3.986 -20.553 1.00 89.94 106 ASN A CA 1
ATOM 850 C C . ASN A 1 106 ? -1.156 4.112 -21.813 1.00 89.94 106 ASN A C 1
ATOM 852 O O . ASN A 1 106 ? -1.620 3.772 -22.900 1.00 89.94 106 ASN A O 1
ATOM 856 N N . ALA A 1 107 ? 0.113 4.508 -21.670 1.00 89.56 107 ALA A N 1
ATOM 857 C CA . ALA A 1 107 ? 1.073 4.534 -22.770 1.00 89.56 107 ALA A CA 1
ATOM 858 C C . ALA A 1 107 ? 1.247 3.132 -23.382 1.00 89.56 107 ALA A C 1
ATOM 860 O O . ALA A 1 107 ? 1.073 2.970 -24.593 1.00 89.56 107 ALA A O 1
ATOM 861 N N . CYS A 1 108 ? 1.441 2.105 -22.547 1.00 88.06 108 CYS A N 1
ATOM 862 C CA . CYS A 1 108 ? 1.533 0.716 -23.003 1.00 88.06 108 CYS A CA 1
ATOM 863 C C . CYS A 1 108 ? 0.266 0.255 -23.742 1.00 88.06 108 CYS A C 1
ATOM 865 O O . CYS A 1 108 ? 0.367 -0.385 -24.786 1.00 88.06 108 CYS A O 1
ATOM 867 N N . LYS A 1 109 ? -0.928 0.612 -23.246 1.00 88.00 109 LYS A N 1
ATOM 868 C CA . LYS A 1 109 ? -2.206 0.310 -23.920 1.00 88.00 109 LYS A CA 1
ATOM 869 C C . LYS A 1 109 ? -2.321 0.980 -25.292 1.00 88.00 109 LYS A C 1
ATOM 871 O O . LYS A 1 109 ? -2.935 0.412 -26.186 1.00 88.00 109 LYS A O 1
ATOM 876 N N . SER A 1 110 ? -1.724 2.160 -25.466 1.00 89.44 110 SER A N 1
ATOM 877 C CA . SER A 1 110 ? -1.692 2.884 -26.746 1.00 89.44 110 SER A CA 1
ATOM 878 C C . SER A 1 110 ? -0.594 2.418 -27.715 1.00 89.44 110 SER A C 1
ATOM 880 O O . SER A 1 110 ? -0.435 3.008 -28.778 1.00 89.44 110 SER A O 1
ATOM 882 N N . GLY A 1 111 ? 0.170 1.376 -27.365 1.00 84.44 111 GLY A N 1
ATOM 883 C CA . GLY A 1 111 ? 1.225 0.807 -28.212 1.00 84.44 111 GLY A CA 1
ATOM 884 C C . GLY A 1 111 ? 2.590 1.495 -28.094 1.00 84.44 111 GLY A C 1
ATOM 885 O O . GLY A 1 111 ? 3.550 1.048 -28.716 1.00 84.44 111 GLY A O 1
ATOM 886 N N . ASN A 1 112 ? 2.711 2.537 -27.269 1.00 85.81 112 ASN A N 1
ATOM 887 C CA . ASN A 1 112 ? 3.985 3.195 -26.997 1.00 85.81 112 ASN A CA 1
ATOM 888 C C . ASN A 1 112 ? 4.631 2.567 -25.766 1.00 85.81 112 ASN A C 1
ATOM 890 O O . ASN A 1 112 ? 4.137 2.739 -24.652 1.00 85.81 112 ASN A O 1
ATOM 894 N N . ILE A 1 113 ? 5.741 1.853 -25.961 1.00 86.81 113 ILE A N 1
ATOM 895 C CA . ILE A 1 113 ? 6.483 1.248 -24.854 1.00 86.81 113 ILE A CA 1
ATOM 896 C C . ILE A 1 113 ? 7.404 2.315 -24.240 1.00 86.81 113 ILE A C 1
ATOM 898 O O . ILE A 1 113 ? 8.351 2.758 -24.901 1.00 86.81 113 ILE A O 1
ATOM 902 N N . PRO A 1 114 ? 7.154 2.736 -22.992 1.00 85.88 114 PRO A N 1
ATOM 903 C CA . PRO A 1 114 ? 7.963 3.737 -22.306 1.00 85.88 114 PRO A CA 1
ATOM 904 C C . PRO A 1 114 ? 9.396 3.248 -22.014 1.00 85.88 114 PRO A C 1
ATOM 906 O O . PRO A 1 114 ? 9.646 2.036 -21.932 1.00 85.88 114 PRO A O 1
ATOM 909 N N . PRO A 1 115 ? 10.345 4.190 -21.846 1.00 86.75 115 PRO A N 1
ATOM 910 C CA . PRO A 1 115 ? 11.748 3.885 -21.585 1.00 86.75 115 PRO A CA 1
ATOM 911 C C . PRO A 1 115 ? 11.954 3.175 -20.239 1.00 86.75 115 PRO A C 1
ATOM 913 O O . PRO A 1 115 ? 11.032 3.014 -19.437 1.00 86.75 115 PRO A O 1
ATOM 916 N N . ALA A 1 116 ? 13.186 2.721 -20.004 1.00 85.25 116 ALA A N 1
ATOM 917 C CA . ALA A 1 116 ? 13.562 2.056 -18.762 1.00 85.25 116 ALA A CA 1
ATOM 918 C C . ALA A 1 116 ? 13.292 2.944 -17.536 1.00 85.25 116 ALA A C 1
ATOM 920 O O . ALA A 1 116 ? 13.585 4.140 -17.545 1.00 85.25 116 ALA A O 1
ATOM 921 N N . LEU A 1 117 ? 12.781 2.337 -16.464 1.00 84.31 117 LEU A N 1
ATOM 922 C CA . LEU A 1 117 ? 12.656 2.983 -15.166 1.00 84.31 117 LEU A CA 1
ATOM 923 C C . LEU A 1 117 ? 14.064 3.291 -14.647 1.00 84.31 117 LEU A C 1
ATOM 925 O O . LEU A 1 117 ? 14.891 2.390 -14.487 1.00 84.31 117 LEU A O 1
ATOM 929 N N . THR A 1 118 ? 14.343 4.561 -14.385 1.00 79.25 118 THR A N 1
ATOM 930 C CA . THR A 1 118 ? 15.604 4.986 -13.784 1.00 79.25 118 THR A CA 1
ATOM 931 C C . THR A 1 118 ? 15.448 5.060 -12.267 1.00 79.25 118 THR A C 1
ATOM 933 O O . THR A 1 118 ? 14.500 5.688 -11.791 1.00 79.25 118 THR A O 1
ATOM 936 N N . PRO A 1 119 ? 16.360 4.465 -11.476 1.00 68.94 119 PRO A N 1
ATOM 937 C CA . PRO A 1 119 ? 16.424 4.739 -10.050 1.00 68.94 119 PRO A CA 1
ATOM 938 C C . PRO A 1 119 ? 16.838 6.202 -9.880 1.00 68.94 119 PRO A C 1
ATOM 940 O O . PRO A 1 119 ? 18.013 6.545 -10.008 1.00 68.94 119 PRO A O 1
ATOM 943 N N . GLU A 1 120 ? 15.866 7.082 -9.641 1.00 61.28 120 GLU A N 1
ATOM 944 C CA . GLU A 1 120 ? 16.129 8.459 -9.228 1.00 61.28 120 GLU A CA 1
ATOM 945 C C . GLU A 1 120 ? 17.068 8.418 -8.012 1.00 61.28 120 GLU A C 1
ATOM 947 O O . GLU A 1 120 ? 16.719 7.931 -6.930 1.00 61.28 120 GLU A O 1
ATOM 952 N N . LYS A 1 121 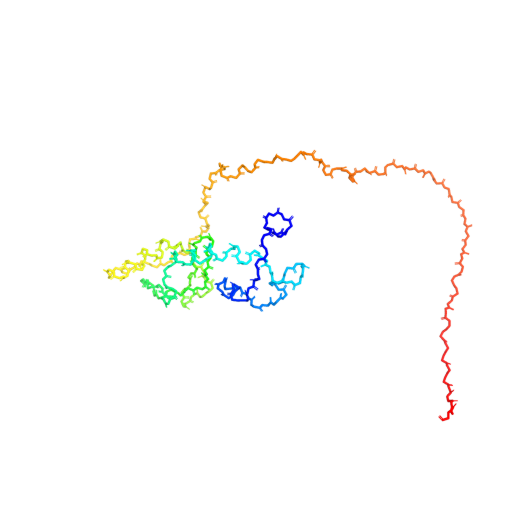? 18.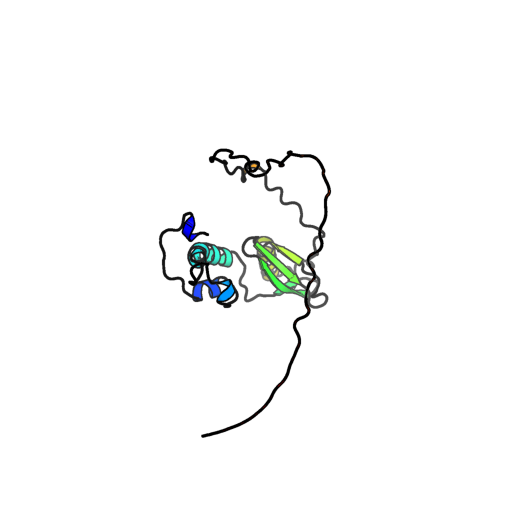306 8.891 -8.195 1.00 52.53 121 LYS A N 1
ATOM 95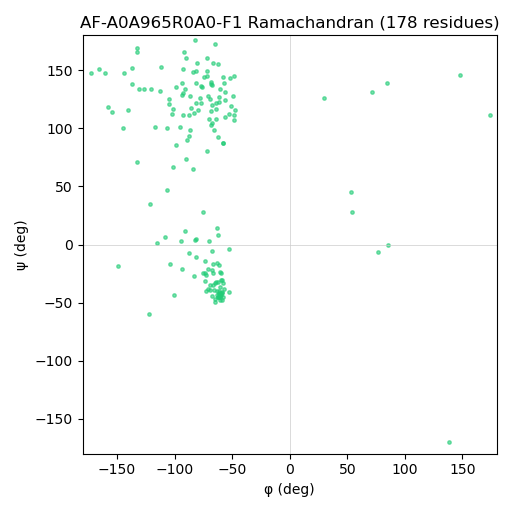3 C CA . LYS A 1 121 ? 19.236 9.100 -7.089 1.00 52.53 121 LYS A CA 1
ATOM 954 C C . LYS A 1 121 ? 18.694 10.279 -6.286 1.00 52.53 121 LYS A C 1
ATOM 956 O O . LYS A 1 121 ? 18.821 11.420 -6.712 1.00 52.53 121 LYS A O 1
ATOM 961 N N . SER A 1 122 ? 18.167 9.975 -5.101 1.00 38.94 122 SER A N 1
ATOM 962 C CA . SER A 1 122 ? 17.621 10.878 -4.075 1.00 38.94 122 SER A CA 1
ATOM 963 C C . SER A 1 122 ? 16.157 11.306 -4.263 1.00 38.94 122 SER A C 1
ATOM 965 O O . SER A 1 122 ? 15.728 11.611 -5.372 1.00 38.94 122 SER A O 1
ATOM 967 N N . PRO A 1 123 ? 15.364 11.359 -3.172 1.00 42.03 123 PRO A N 1
ATOM 968 C CA . PRO A 1 123 ? 14.040 11.949 -3.234 1.00 42.03 123 PRO A CA 1
ATOM 969 C C . PRO A 1 123 ? 14.204 13.432 -3.559 1.00 42.03 123 PRO A C 1
ATOM 971 O O . PRO A 1 123 ? 14.762 14.192 -2.762 1.00 42.03 123 PRO A O 1
ATOM 974 N N . THR A 1 124 ? 13.689 13.861 -4.709 1.00 36.47 124 THR A N 1
ATOM 975 C CA . THR A 1 124 ? 13.392 15.271 -4.951 1.00 36.47 124 THR A CA 1
ATOM 976 C C . THR A 1 124 ? 12.634 15.775 -3.727 1.00 36.47 124 THR A C 1
ATOM 978 O O . THR A 1 124 ? 11.564 15.253 -3.404 1.00 36.47 124 THR A O 1
ATOM 981 N N . LYS A 1 125 ? 13.224 16.724 -2.990 1.00 36.97 125 LYS A N 1
ATOM 982 C CA . LYS A 1 125 ? 12.591 17.378 -1.842 1.00 36.97 125 LYS A CA 1
ATOM 983 C C . LYS A 1 125 ? 11.195 17.823 -2.271 1.00 36.97 125 LYS A C 1
ATOM 985 O O . LYS A 1 125 ? 11.060 18.778 -3.030 1.00 36.97 125 LYS A O 1
ATOM 990 N N . ILE A 1 126 ? 10.167 17.132 -1.792 1.00 50.44 126 ILE A N 1
ATOM 991 C CA . ILE A 1 126 ? 8.807 17.652 -1.828 1.00 50.44 126 ILE A CA 1
ATOM 992 C C . ILE A 1 126 ? 8.865 18.883 -0.923 1.00 50.44 126 ILE A C 1
ATOM 994 O O . ILE A 1 126 ? 9.064 18.751 0.285 1.00 50.44 126 ILE A O 1
ATOM 998 N N . GLN A 1 127 ? 8.802 20.080 -1.506 1.00 48.75 127 GLN A N 1
ATOM 999 C CA . GLN A 1 127 ? 8.651 21.313 -0.743 1.00 48.75 127 GLN A CA 1
ATOM 1000 C C . GLN A 1 127 ? 7.221 21.333 -0.206 1.00 48.75 127 GLN A C 1
ATOM 1002 O O . GLN A 1 127 ? 6.330 21.930 -0.797 1.00 48.75 127 GLN A O 1
ATOM 1007 N N . ILE A 1 128 ? 6.990 20.617 0.891 1.00 46.66 128 ILE A N 1
ATOM 1008 C CA . ILE A 1 128 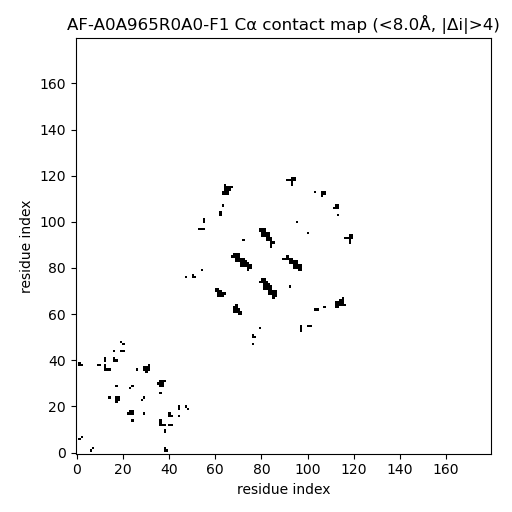? 5.791 20.811 1.698 1.00 46.66 128 ILE A CA 1
ATOM 1009 C C . ILE A 1 128 ? 5.967 22.203 2.304 1.00 46.66 128 ILE A C 1
ATOM 1011 O O . ILE A 1 128 ? 6.835 22.413 3.156 1.00 46.66 128 ILE A O 1
ATOM 1015 N N . SER A 1 129 ? 5.234 23.186 1.785 1.00 45.44 129 SER A N 1
ATOM 1016 C CA . SER A 1 129 ? 5.213 24.529 2.352 1.00 45.44 129 SER A CA 1
ATOM 1017 C C . SER A 1 129 ? 4.810 24.427 3.819 1.00 45.44 129 SER A C 1
ATOM 1019 O O . SER A 1 129 ? 3.824 23.778 4.154 1.00 45.44 129 SER A O 1
ATOM 1021 N N . LYS A 1 130 ? 5.571 25.091 4.694 1.00 47.97 130 LYS A N 1
ATOM 1022 C CA . LYS A 1 130 ? 5.385 25.148 6.157 1.00 47.97 130 LYS A CA 1
ATOM 1023 C C . LYS A 1 130 ? 3.979 25.560 6.640 1.00 47.97 130 LYS A C 1
ATOM 1025 O O . LYS A 1 130 ? 3.762 25.568 7.843 1.00 47.97 130 LYS A O 1
ATOM 1030 N N . ALA A 1 131 ? 3.060 25.914 5.745 1.00 46.34 131 ALA A N 1
ATOM 1031 C CA . ALA A 1 131 ? 1.749 26.456 6.078 1.00 46.34 131 ALA A CA 1
ATOM 1032 C C . ALA A 1 131 ? 0.771 25.419 6.665 1.00 46.34 131 ALA A C 1
ATOM 1034 O O . ALA A 1 131 ? -0.073 25.794 7.468 1.00 46.34 131 ALA A O 1
ATOM 1035 N N . ASP A 1 132 ? 0.915 24.125 6.356 1.00 46.25 132 ASP A N 1
ATOM 1036 C CA . ASP A 1 132 ? -0.093 23.122 6.755 1.00 46.25 132 ASP A CA 1
ATOM 1037 C C . ASP A 1 132 ? 0.224 22.396 8.077 1.00 46.25 132 ASP A C 1
ATOM 1039 O O . ASP A 1 132 ? -0.517 21.509 8.497 1.00 46.25 132 ASP A O 1
ATOM 1043 N N . TYR A 1 133 ? 1.316 22.763 8.760 1.00 53.91 133 TYR A N 1
ATOM 1044 C CA . TYR A 1 133 ? 1.729 22.160 10.037 1.00 53.91 133 TYR A CA 1
ATOM 1045 C C . TYR A 1 133 ? 1.828 23.177 11.181 1.00 53.91 133 TYR A C 1
ATOM 1047 O O . TYR A 1 133 ? 2.664 23.045 12.074 1.00 53.91 133 TYR A O 1
ATOM 1055 N N . GLU A 1 134 ? 0.959 24.187 11.194 1.00 40.56 134 GLU A N 1
ATOM 1056 C CA . GLU A 1 134 ? 0.760 25.028 12.375 1.00 40.56 134 GLU A CA 1
ATOM 1057 C C . GLU A 1 134 ? -0.350 24.430 13.255 1.00 40.56 134 GLU A C 1
ATOM 1059 O O . GLU A 1 134 ? -1.487 24.895 13.318 1.00 40.56 134 GLU A O 1
ATOM 1064 N N . PHE A 1 135 ? -0.020 23.332 13.941 1.00 42.41 135 PHE A N 1
ATOM 1065 C CA . PHE A 1 135 ? -0.837 22.836 15.044 1.00 42.41 135 PHE A CA 1
ATOM 1066 C C . PHE A 1 135 ? -0.732 23.847 16.190 1.00 42.41 135 PHE A C 1
ATOM 1068 O O . PHE A 1 135 ? 0.284 23.937 16.880 1.00 42.41 135 PHE A O 1
ATOM 1075 N N . LYS A 1 136 ? -1.781 24.654 16.355 1.00 42.62 136 LYS A N 1
ATOM 1076 C CA . LYS A 1 136 ? -1.913 25.664 17.405 1.00 42.62 136 LYS A CA 1
ATOM 1077 C C . LYS A 1 136 ? -1.893 24.978 18.774 1.00 42.62 136 LYS A C 1
ATOM 1079 O O . LYS A 1 136 ? -2.937 24.560 19.273 1.00 42.62 136 LYS A O 1
ATOM 1084 N N . ASN A 1 137 ? -0.709 24.873 19.383 1.00 49.91 137 ASN A N 1
ATOM 1085 C CA . ASN A 1 137 ? -0.523 24.465 20.775 1.00 49.91 137 ASN A CA 1
ATOM 1086 C C . ASN A 1 137 ? -1.292 25.429 21.691 1.00 49.91 137 ASN A C 1
ATOM 1088 O O . ASN A 1 137 ? -0.777 26.435 22.165 1.00 49.91 137 ASN A O 1
ATOM 1092 N N . THR A 1 138 ? -2.564 25.121 21.916 1.00 44.19 138 THR A N 1
ATOM 1093 C CA . THR A 1 138 ? -3.444 25.759 22.895 1.00 44.19 138 THR A CA 1
ATOM 1094 C C . THR A 1 138 ? -3.529 24.834 24.096 1.00 44.19 138 THR A C 1
ATOM 1096 O O . THR A 1 138 ? -4.543 24.206 24.375 1.00 44.19 138 THR A O 1
ATOM 1099 N N . SER A 1 139 ? -2.402 24.683 24.781 1.00 47.97 139 SER A N 1
ATOM 1100 C CA . SER A 1 139 ? -2.321 24.116 26.123 1.00 47.97 139 SER A CA 1
ATOM 1101 C C . SER A 1 139 ? -1.028 24.627 26.729 1.00 47.97 139 SER A C 1
ATOM 1103 O O . SER A 1 139 ? 0.044 24.441 26.156 1.00 47.97 139 SER A O 1
ATOM 1105 N N . GLY A 1 140 ? -1.190 25.377 27.817 1.00 50.03 140 GLY A N 1
ATOM 1106 C CA . GLY A 1 140 ? -0.163 26.188 28.447 1.00 50.03 140 GLY A CA 1
ATOM 1107 C C . GLY A 1 140 ? 1.118 25.422 28.734 1.00 50.03 140 GLY A C 1
ATOM 1108 O O . GLY A 1 140 ? 1.111 24.247 29.096 1.00 50.03 140 GLY A O 1
ATOM 1109 N N . GLU A 1 141 ? 2.219 26.138 28.564 1.00 51.53 141 GLU A N 1
ATOM 1110 C CA . GLU A 1 141 ? 3.543 25.705 28.958 1.00 51.53 141 GLU A CA 1
ATOM 1111 C C . GLU A 1 141 ? 3.568 25.359 30.454 1.00 51.53 141 GLU A C 1
ATOM 1113 O O . GLU A 1 141 ? 3.536 26.242 31.308 1.00 51.53 141 GLU A O 1
ATOM 1118 N N . GLU A 1 142 ? 3.689 24.076 30.791 1.00 48.50 142 GLU A N 1
ATOM 1119 C CA . GLU A 1 142 ? 4.326 23.679 32.046 1.00 48.50 142 GLU A CA 1
ATOM 1120 C C . GLU A 1 142 ? 5.699 23.108 31.687 1.00 48.50 142 GLU A C 1
ATOM 1122 O O . GLU A 1 142 ? 5.836 21.993 31.181 1.00 48.50 142 GLU A O 1
ATOM 1127 N N . SER A 1 143 ? 6.728 23.939 31.870 1.00 56.09 143 SER A N 1
ATOM 1128 C CA . SER A 1 143 ? 8.131 23.595 31.637 1.00 56.09 143 SER A CA 1
ATOM 1129 C C . SER A 1 143 ? 8.509 22.273 32.318 1.00 56.09 143 SER A C 1
ATOM 1131 O O . SER A 1 143 ? 8.380 22.119 33.532 1.00 56.09 143 SER A O 1
ATOM 1133 N N . LEU A 1 144 ? 9.097 21.356 31.544 1.00 58.97 144 LEU A N 1
ATOM 1134 C CA . LEU A 1 144 ? 9.643 20.055 31.967 1.00 58.97 144 LEU A CA 1
ATOM 1135 C C . LEU A 1 144 ? 10.829 20.134 32.958 1.00 58.97 144 LEU A C 1
ATOM 1137 O O . LEU A 1 144 ? 11.476 19.127 33.224 1.00 58.97 144 LEU A O 1
ATOM 1141 N N . ASN A 1 145 ? 11.090 21.291 33.570 1.00 61.97 145 ASN A N 1
ATOM 1142 C CA . ASN A 1 145 ? 12.116 21.459 34.606 1.00 61.97 145 ASN A CA 1
ATOM 1143 C C . ASN A 1 145 ? 11.593 21.237 36.036 1.00 61.97 145 ASN A C 1
ATOM 1145 O O . ASN A 1 145 ? 12.308 21.485 37.005 1.00 61.97 145 ASN A O 1
ATOM 1149 N N . ARG A 1 146 ? 10.377 20.700 36.201 1.00 56.53 146 ARG A N 1
ATOM 1150 C CA . ARG A 1 146 ? 9.788 20.370 37.513 1.00 56.53 146 ARG A CA 1
ATOM 1151 C C . ARG A 1 146 ? 10.576 19.316 38.309 1.00 56.53 146 ARG A C 1
ATOM 1153 O O . ARG A 1 146 ? 10.395 19.220 39.520 1.00 56.53 146 ARG A O 1
ATOM 1160 N N . PHE A 1 147 ? 11.452 18.546 37.660 1.00 55.97 147 PHE A N 1
ATOM 1161 C CA . PHE A 1 147 ? 12.241 17.493 38.312 1.00 55.97 147 PHE A CA 1
ATOM 1162 C C . PHE A 1 147 ? 13.757 17.724 38.329 1.00 55.97 147 PHE A C 1
ATOM 1164 O O . PHE A 1 147 ? 14.476 16.899 38.890 1.00 55.97 147 PHE A O 1
ATOM 1171 N N . ASP A 1 148 ? 14.253 18.847 37.799 1.00 62.44 148 ASP A N 1
ATOM 1172 C CA . ASP A 1 148 ? 15.695 19.105 37.678 1.00 62.44 148 ASP A CA 1
ATOM 1173 C C . ASP A 1 148 ? 16.187 20.158 38.686 1.00 62.44 148 ASP A C 1
ATOM 1175 O O . ASP A 1 148 ? 16.910 21.105 38.383 1.00 62.44 148 ASP A O 1
ATOM 1179 N N . SER A 1 149 ? 15.779 19.997 39.946 1.00 61.12 149 SER A N 1
ATOM 1180 C CA . SER A 1 149 ? 16.453 20.663 41.061 1.00 61.12 149 SER A CA 1
ATOM 1181 C C . SER A 1 149 ? 17.603 19.782 41.531 1.00 61.12 149 SER A C 1
ATOM 1183 O O . SER A 1 149 ? 17.442 18.897 42.375 1.00 61.12 149 SER A O 1
ATOM 1185 N N . LYS A 1 150 ? 18.793 20.043 40.980 1.00 55.56 150 LYS A N 1
ATOM 1186 C CA . LYS A 1 150 ? 20.070 19.551 41.504 1.00 55.56 150 LYS A CA 1
ATOM 1187 C C . LYS A 1 150 ? 20.136 19.833 43.007 1.00 55.56 150 LYS A C 1
ATOM 1189 O O . LYS A 1 150 ? 20.254 20.980 43.434 1.00 55.56 150 LYS A O 1
ATOM 1194 N N . ARG A 1 151 ? 20.091 18.765 43.809 1.00 52.47 151 ARG A N 1
ATOM 1195 C CA . ARG A 1 151 ? 20.451 18.755 45.234 1.00 52.47 151 ARG A CA 1
ATOM 1196 C C . ARG A 1 151 ? 21.898 19.237 45.394 1.00 52.47 151 ARG A C 1
ATOM 1198 O O . ARG A 1 151 ? 22.828 18.439 45.447 1.00 52.47 151 ARG A O 1
ATOM 1205 N N . ASN A 1 152 ? 22.089 20.545 45.506 1.00 55.25 152 ASN A N 1
ATOM 1206 C CA . ASN A 1 152 ? 23.295 21.129 46.072 1.00 55.25 152 ASN A CA 1
ATOM 1207 C C . ASN A 1 152 ? 23.095 21.271 47.583 1.00 55.25 152 ASN A C 1
ATOM 1209 O O . ASN A 1 152 ? 22.619 22.290 48.067 1.00 55.25 152 ASN A O 1
ATOM 1213 N N . ALA A 1 153 ? 23.476 20.235 48.328 1.00 49.31 153 ALA A N 1
ATOM 1214 C CA . ALA A 1 153 ? 23.709 20.334 49.764 1.00 49.31 153 ALA A CA 1
ATOM 1215 C C . ALA A 1 153 ? 24.868 19.404 50.149 1.00 49.31 153 ALA A C 1
ATOM 1217 O O . ALA A 1 153 ? 24.706 18.192 50.276 1.00 49.31 153 ALA A O 1
ATOM 1218 N N . LYS A 1 154 ? 26.062 19.983 50.323 1.00 49.44 154 LYS A N 1
ATOM 1219 C CA . LYS A 1 154 ? 27.143 19.350 51.093 1.00 49.44 154 LYS A CA 1
ATOM 1220 C C . LYS A 1 154 ? 26.765 19.389 52.578 1.00 49.44 154 LYS A C 1
ATOM 1222 O O . LYS A 1 154 ? 26.282 20.422 53.040 1.00 49.44 154 LYS A O 1
ATOM 1227 N N . PRO A 1 155 ? 27.131 18.360 53.355 1.00 44.91 155 PRO A N 1
ATOM 1228 C CA . PRO A 1 155 ? 27.906 18.661 54.555 1.00 44.91 155 PRO A CA 1
ATOM 1229 C C . PRO A 1 155 ? 29.138 17.759 54.741 1.00 44.91 155 PRO A C 1
ATOM 1231 O O . PRO A 1 155 ? 29.399 16.816 53.999 1.00 44.91 155 PRO A O 1
ATOM 1234 N N . LYS A 1 156 ? 29.956 18.185 55.703 1.00 41.66 156 LYS A N 1
ATOM 1235 C CA . LYS A 1 156 ? 31.370 17.881 55.952 1.00 41.66 156 LYS A CA 1
ATOM 1236 C C . LYS A 1 156 ? 31.660 16.455 56.464 1.00 41.66 156 LYS A C 1
ATOM 1238 O O . LYS A 1 156 ? 30.818 15.797 57.058 1.00 41.66 156 LYS A O 1
ATOM 1243 N N . LYS A 1 157 ? 32.930 16.057 56.287 1.00 44.81 157 LYS A N 1
ATOM 1244 C CA . LYS A 1 157 ? 33.637 14.894 56.866 1.00 44.81 157 LYS A CA 1
ATOM 1245 C C . LYS A 1 157 ? 33.453 14.750 58.389 1.00 44.81 157 LYS A C 1
ATOM 1247 O O . LYS A 1 157 ? 33.651 15.735 59.091 1.00 44.81 157 LYS A O 1
ATOM 1252 N N . SER A 1 158 ? 33.385 13.511 58.888 1.00 39.94 158 SER A N 1
ATOM 1253 C CA . SER A 1 158 ? 34.390 12.980 59.834 1.00 39.94 158 SER A CA 1
ATOM 1254 C C . SER A 1 158 ? 34.370 11.438 59.862 1.00 39.94 158 SER A C 1
ATOM 1256 O O . SER A 1 158 ? 33.355 10.806 59.586 1.00 39.94 158 SER A O 1
ATOM 1258 N N . ARG A 1 159 ? 35.546 10.841 60.092 1.00 47.41 159 ARG A N 1
ATOM 1259 C CA . ARG A 1 159 ? 35.819 9.396 60.160 1.00 47.41 159 ARG A CA 1
ATOM 1260 C C . ARG A 1 159 ? 35.726 8.950 61.619 1.00 47.41 159 ARG A C 1
ATOM 1262 O O . ARG A 1 159 ? 36.378 9.594 62.430 1.00 47.41 159 ARG A O 1
ATOM 1269 N N . THR A 1 160 ? 35.122 7.792 61.896 1.00 41.81 160 THR A N 1
ATOM 1270 C CA . THR A 1 160 ? 35.621 6.817 62.893 1.00 41.81 160 THR A CA 1
ATOM 1271 C C . THR A 1 160 ? 34.938 5.453 62.735 1.00 41.81 160 THR A C 1
ATOM 1273 O O . THR A 1 160 ? 33.839 5.333 62.208 1.00 41.81 160 THR A O 1
ATOM 1276 N N . ALA A 1 161 ? 35.680 4.410 63.105 1.00 41.88 161 ALA A N 1
ATOM 1277 C CA . ALA A 1 161 ? 35.557 3.022 62.672 1.00 41.88 161 ALA A CA 1
ATOM 1278 C C . ALA A 1 161 ? 34.626 2.135 63.523 1.00 41.88 161 ALA A C 1
ATOM 1280 O O . ALA A 1 161 ? 34.458 2.390 64.713 1.00 41.88 161 ALA A O 1
ATOM 1281 N N . LYS A 1 162 ? 34.178 1.001 62.951 1.00 46.66 162 LYS A N 1
ATOM 1282 C CA . LYS A 1 162 ? 34.459 -0.368 63.455 1.00 46.66 162 LYS A CA 1
ATOM 1283 C C . LYS A 1 162 ? 33.951 -1.459 62.484 1.00 46.66 162 LYS A C 1
ATOM 1285 O O . LYS A 1 162 ? 32.954 -1.238 61.802 1.00 46.66 162 LYS A O 1
ATOM 1290 N N . PRO A 1 163 ? 34.624 -2.625 62.394 1.00 44.62 163 PRO A N 1
ATOM 1291 C CA . PRO A 1 163 ? 34.324 -3.655 61.404 1.00 44.62 163 PRO A CA 1
ATOM 1292 C C . PRO A 1 163 ? 33.297 -4.663 61.939 1.00 44.62 163 PRO A C 1
ATOM 1294 O O . PRO A 1 163 ? 33.466 -5.191 63.037 1.00 44.62 163 PRO A O 1
ATOM 1297 N N . PHE A 1 164 ? 32.276 -4.998 61.147 1.00 45.78 164 PHE A N 1
ATOM 1298 C CA . PHE A 1 164 ? 31.426 -6.161 61.419 1.00 45.78 164 PHE A CA 1
ATOM 1299 C C . PHE A 1 164 ? 31.828 -7.334 60.522 1.00 45.78 164 PHE A C 1
ATOM 1301 O O . PHE A 1 164 ? 31.754 -7.275 59.295 1.00 45.78 164 PHE A O 1
ATOM 1308 N N . LYS A 1 165 ? 32.292 -8.402 61.180 1.00 47.09 165 LYS A N 1
ATOM 1309 C CA . LYS A 1 165 ? 32.672 -9.692 60.599 1.00 47.09 165 LYS A CA 1
ATOM 1310 C C . LYS A 1 165 ? 31.464 -10.344 59.916 1.00 47.09 165 LYS A C 1
ATOM 1312 O O . LYS A 1 165 ? 30.441 -10.564 60.558 1.00 47.09 165 LYS A O 1
ATOM 1317 N N . ARG A 1 166 ? 31.612 -10.732 58.647 1.00 42.72 166 ARG A N 1
ATOM 1318 C CA . ARG A 1 166 ? 30.713 -11.682 57.976 1.00 42.72 166 ARG A CA 1
ATOM 1319 C C . ARG A 1 166 ? 31.126 -13.105 58.369 1.00 42.72 166 ARG A C 1
ATOM 1321 O O . ARG A 1 166 ? 32.274 -13.481 58.144 1.00 42.72 166 ARG A O 1
ATOM 1328 N N . LYS A 1 167 ? 30.215 -13.883 58.964 1.00 45.44 167 LYS A N 1
ATOM 1329 C CA . LYS A 1 167 ? 30.363 -15.344 59.083 1.00 45.44 167 LYS A CA 1
ATOM 1330 C C . LYS A 1 167 ? 29.928 -16.000 57.762 1.00 45.44 167 LYS A C 1
ATOM 1332 O O . LYS A 1 167 ? 28.921 -15.565 57.205 1.00 45.44 167 LYS A O 1
ATOM 1337 N N . PRO A 1 168 ? 30.642 -17.023 57.268 1.00 43.19 168 PRO A N 1
ATOM 1338 C CA . PRO A 1 168 ? 30.210 -17.808 56.119 1.00 43.19 168 PRO A CA 1
ATOM 1339 C C . PRO A 1 168 ? 29.108 -18.794 56.528 1.00 43.19 168 PRO A C 1
ATOM 1341 O O . PRO A 1 168 ? 29.195 -19.444 57.570 1.00 43.19 168 PRO A O 1
ATOM 1344 N N . THR A 1 169 ? 28.072 -18.908 55.701 1.00 42.56 169 THR A N 1
ATOM 1345 C CA . THR A 1 169 ? 27.065 -19.971 55.773 1.00 42.56 169 THR A CA 1
ATOM 1346 C C . THR A 1 169 ? 27.712 -21.298 55.387 1.00 42.56 169 THR A C 1
ATOM 1348 O O . THR A 1 169 ? 28.153 -21.464 54.249 1.00 42.56 169 THR A O 1
ATOM 1351 N N . GLN A 1 170 ? 27.791 -22.223 56.345 1.00 48.56 170 GLN A N 1
ATOM 1352 C CA . GLN A 1 170 ? 28.188 -23.603 56.100 1.00 48.56 170 GLN A CA 1
ATOM 1353 C C . GLN A 1 170 ? 27.084 -24.338 55.342 1.00 48.56 170 GLN A C 1
ATOM 1355 O O . GLN A 1 170 ? 25.918 -24.345 55.726 1.00 48.56 170 GLN A O 1
ATOM 1360 N N . ASN A 1 171 ? 27.521 -24.946 54.251 1.00 40.47 171 ASN A N 1
ATOM 1361 C CA . ASN A 1 171 ? 26.877 -26.037 53.557 1.00 40.47 171 ASN A CA 1
ATOM 1362 C C . ASN A 1 171 ? 26.981 -27.280 54.454 1.00 40.47 171 ASN A C 1
ATOM 1364 O O . ASN A 1 171 ? 28.098 -27.638 54.822 1.00 40.47 171 ASN A O 1
ATOM 1368 N N . ASP A 1 172 ? 25.869 -27.936 54.779 1.00 44.88 172 ASP A N 1
ATOM 1369 C CA . ASP A 1 172 ? 25.924 -29.303 55.293 1.00 44.88 172 ASP A CA 1
ATOM 1370 C C . ASP A 1 172 ? 24.780 -30.142 54.722 1.00 44.88 172 ASP A C 1
ATOM 1372 O O . ASP A 1 172 ? 23.592 -29.885 54.921 1.00 44.88 172 ASP A O 1
ATOM 1376 N N . LYS A 1 173 ? 25.186 -31.154 53.956 1.00 44.69 173 LYS A N 1
ATOM 1377 C CA . LYS A 1 173 ? 24.348 -32.266 53.520 1.00 44.69 173 LYS A CA 1
ATOM 1378 C C . LYS A 1 173 ? 24.024 -33.107 54.750 1.00 44.69 173 LYS A C 1
ATOM 1380 O O . LYS A 1 173 ? 24.949 -33.480 55.463 1.00 44.69 173 LYS A O 1
ATOM 1385 N N . ARG A 1 174 ? 22.784 -33.578 54.897 1.00 40.12 174 ARG A N 1
ATOM 1386 C CA . ARG A 1 174 ? 22.544 -34.917 55.461 1.00 40.12 174 ARG A CA 1
ATOM 1387 C C . ARG A 1 174 ? 21.223 -35.514 54.992 1.00 40.12 174 ARG A C 1
ATOM 1389 O O . ARG A 1 174 ? 20.135 -35.037 55.274 1.00 40.12 174 ARG A O 1
ATOM 1396 N N . ASN A 1 175 ? 21.422 -36.581 54.237 1.00 39.62 175 ASN A N 1
ATOM 1397 C CA . ASN A 1 175 ? 20.499 -37.617 53.824 1.00 39.62 175 ASN A CA 1
ATOM 1398 C C . ASN A 1 175 ? 20.092 -38.473 55.043 1.00 39.62 175 ASN A C 1
ATOM 1400 O O . ASN A 1 175 ? 20.968 -38.789 55.848 1.00 39.62 175 ASN A O 1
ATOM 1404 N N . SER A 1 176 ? 18.821 -38.870 55.172 1.00 43.31 176 SER A N 1
ATOM 1405 C CA . SER A 1 176 ? 18.390 -40.220 55.609 1.00 43.31 176 SER A CA 1
ATOM 1406 C C . SER A 1 176 ? 16.864 -40.326 55.797 1.00 43.31 176 SER A C 1
ATOM 1408 O O . SER A 1 176 ? 16.282 -39.733 56.693 1.00 43.31 176 SER A O 1
ATOM 1410 N N . ASN A 1 177 ? 16.244 -41.109 54.908 1.00 41.03 177 ASN A N 1
ATOM 1411 C CA . ASN A 1 177 ? 15.306 -42.215 55.164 1.00 41.03 177 ASN A CA 1
ATOM 1412 C C . ASN A 1 177 ? 14.397 -42.202 56.420 1.00 41.03 177 ASN A C 1
ATOM 1414 O O . ASN A 1 177 ? 14.885 -42.327 57.539 1.00 41.03 177 ASN A O 1
ATOM 1418 N N . SER A 1 178 ? 13.077 -42.355 56.221 1.00 41.75 178 SER A N 1
ATOM 1419 C CA . SER A 1 178 ? 12.334 -43.636 56.377 1.00 41.75 178 SER A CA 1
ATOM 1420 C C . SER A 1 178 ? 10.874 -43.484 56.859 1.00 41.75 178 SER A C 1
ATOM 1422 O O . SER A 1 178 ? 10.598 -42.675 57.736 1.00 41.75 178 SER A O 1
ATOM 1424 N N . LYS A 1 179 ? 10.019 -44.392 56.342 1.00 42.19 179 LYS A N 1
ATOM 1425 C CA . LYS A 1 179 ? 8.690 -44.857 56.825 1.00 42.19 179 LYS A CA 1
ATOM 1426 C C . LYS A 1 179 ? 7.522 -43.858 56.705 1.00 42.19 179 LYS A C 1
ATOM 1428 O O . LYS A 1 179 ? 7.638 -42.715 57.112 1.00 42.19 179 LYS A O 1
ATOM 1433 N N . SER A 1 180 ? 6.354 -44.224 56.174 1.00 41.28 180 SER A N 1
ATOM 1434 C CA . SER A 1 180 ? 5.673 -45.533 56.102 1.00 41.28 180 SER A CA 1
ATOM 1435 C C . SER A 1 180 ? 4.973 -45.749 54.764 1.00 41.28 180 SER A C 1
ATOM 1437 O O . SER A 1 180 ? 4.739 -44.737 54.067 1.00 41.28 180 SER A O 1
#

Foldseek 3Di:
DCCVPPDPDDDQDDLVLCVLVVHDSDQVVQADPVSGGDSVSVVCSVVSVVLVVLAPPCVCQWQFAPVGTWGFDDADSVQQWTWTDDPVCNVQTAIDHRVVVVVRVVCVVVVHHHHDRDRPPDDPPPCPDPVPPCPPPPDDDPDPCPPPPPPPDDDDDDDDDDDDDDDDDDDDDDDDDDDD

Mean predicted aligned error: 16.96 Å

Sequence (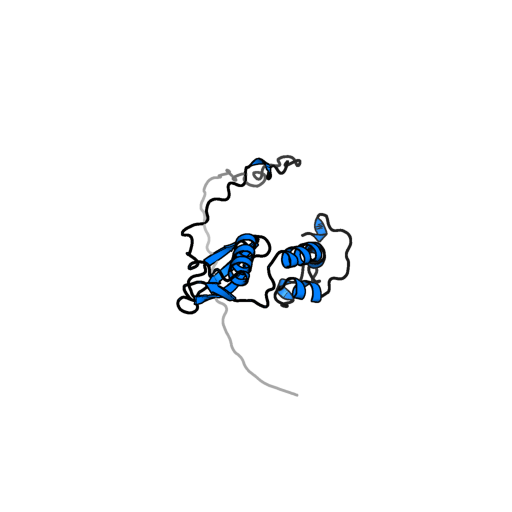180 aa):
MCCSTWLTDFRTVATSAARYQQLSLNPQKLAGQCGKLKCCLNFELDSYVDAIKAFPDLDSKKLITQRGDAVLQKLDLFKQIMWFSYRDEPEVLIPMRVEQVKLHINACKSGNIPPALTPEKSPTKIQISKADYEFKNTSGEESLNRFDSKRNAKPKKSRTAKPFKRKPTQNDKRNSNSKS

Radius of gyration: 31.81 Å; Cα contacts (8 Å, |Δi|>4): 147; chains: 1; bounding box: 54×72×92 Å

Nearest PDB structures (foldseek):
  3b79-assembly1_A  TM=3.541E-01  e=3.400E-01  Vibrio parahaemolyticus RIMD 2210633

Solvent-accessible surface area (backbone atoms only — not comparable to full-atom values): 12175 Å² total; per-residue (Å²): 106,62,74,80,72,78,52,80,83,84,69,88,70,58,74,63,51,41,54,75,70,70,46,77,90,47,63,84,80,44,36,35,98,84,74,44,65,42,68,60,50,64,70,48,40,62,63,49,56,55,45,55,70,71,46,75,71,74,84,61,47,55,46,78,28,71,80,43,60,29,35,65,76,49,77,38,69,90,76,42,33,38,25,28,21,37,82,92,44,68,86,52,68,27,78,40,46,45,69,58,51,50,52,49,54,51,35,46,75,71,73,46,69,48,70,62,87,70,67,73,86,65,82,77,78,76,80,74,66,78,78,86,73,72,77,78,81,86,65,82,90,73,71,89,63,83,79,71,73,79,86,85,74,86,82,82,90,85,88,85,87,87,87,81,84,82,79,83,85,79,85,77,91,81,88,81,89,82,89,132

Secondary structure (DSSP, 8-state):
-GGGTT----PPPPHHHHHHTT----HHHHB-TTSSBPTHHHHTHHHHHHHHHTSPPTT--EEEETTEEEEEEEEETTTTEEEEEESS-TT--EEEEHHHHHHHHHHHHTT--PPPPP--SS-------GGGG-----S----GGGG---------------PPPPPP------------